Protein AF-A0A1E1WRC2-F1 (afdb_monomer)

Nearest PDB structures (foldseek):
  7e0g-assembly1_A  TM=8.700E-01  e=5.380E-24  Homo sapiens
  2dw4-assembly1_A  TM=8.644E-01  e=1.186E-23  Homo sapiens
  7xw8-assembly1_A  TM=8.635E-01  e=1.664E-23  Homo sapiens
  3abu-assembly1_A  TM=8.349E-01  e=6.829E-23  Homo sapiens
  2hko-assembly1_A  TM=8.383E-01  e=1.271E-22  Homo sapiens

Radius of gyration: 40.54 Å; Cα contacts (8 Å, |Δi|>4): 181; chains: 1; bounding box: 98×38×120 Å

Solvent-accessible surface area (backbone atoms only — not comparable to full-atom values): 15299 Å² total; per-residue (Å²): 137,52,76,41,77,67,76,84,83,74,86,55,62,46,98,85,70,49,68,57,55,67,73,57,51,58,51,40,53,54,51,50,52,52,46,51,54,49,39,49,43,38,32,73,76,67,62,58,46,60,56,93,91,37,76,37,21,40,37,55,44,47,52,51,52,52,52,49,48,43,50,49,37,52,49,49,44,51,52,52,52,49,54,50,49,53,48,52,52,50,45,51,53,46,53,52,50,47,51,53,50,52,54,52,49,53,52,53,48,54,52,49,54,51,55,55,58,57,57,75,70,69,65,72,71,73,59,38,56,53,54,54,48,52,51,53,50,50,51,51,54,49,51,53,50,50,54,50,44,55,51,46,51,55,52,42,54,56,43,51,55,51,49,53,53,49,69,76,59,70,66,66,93,60,73,63,54,76,68,52,45,56,56,42,50,50,55,50,50,54,50,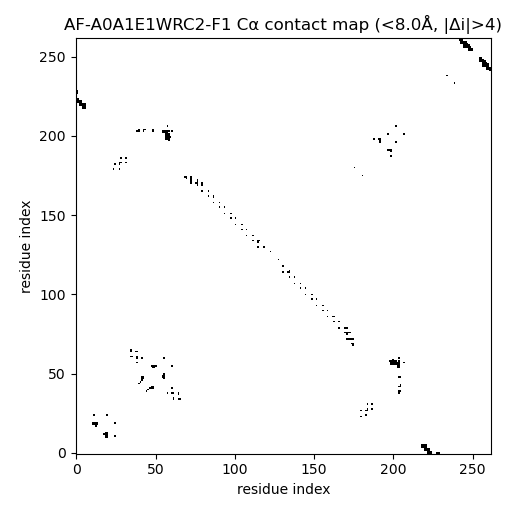23,60,76,67,74,43,61,45,69,76,33,46,49,85,57,70,66,72,63,61,92,68,64,78,89,77,79,64,66,44,54,75,79,46,69,63,59,54,64,58,60,71,46,63,95,56,96,74,75,78,74,55,48,77,77,46,79,46,67,90,60,101,55,77,49,75,44,64,44,71,124

pLDDT: mean 94.45, std 6.83, range [57.69, 98.56]

InterPro domains:
  IPR002937 Amine oxidase [PF01593] (147-260)
  IPR036188 FAD/NAD(P)-binding domain superfamily [SSF51905] (2-258)
  IPR050281 Flavin monoamine oxidase and related enzymes [PTHR10742] (4-258)

Sequence (262 aa):
IELQKIKQKCPLYEATGNQVPKHKDEMVEREFNRLLDATSYLSHQVDFNYYNDIPVSLGQALEWVIKLQQKNVKHKQIQHLKAFITMQEKMKSNLNKMTDIQELLKSMKVEKDNCLAERGKGASGDNSILQEFNLRRLNREMTQLCNEYDSLVTQNNAIEDKLTQLEASPPSSVYLSVRDRQILDWHFANLEFANATPLGNLSLKHWDQDDDFEFTGNHLTVRNGYSCVPVALADGLDIKLGTSVTEINYAGPGVTVKAINP

Foldseek 3Di:
DDKDFDDPDDWDADPVRHTDDPVLLVVLVVVLVVLLVQLQCCCPVVVVQDDPNHGFFQVNSSVVVQVVLQVVLVVLQVVLVVVLVVLVVLLVVLVVLLVVLVVVLVVLVVVLVVLVVVVVVDDDDPVNVVSVVSNVVSVVVNVVSVVSNVVSVVSNVVSVVVSVVSVVDRGDPGSADPVSVVSNVVVQVVVCVVQVHHRRPHRSNCNCVCVVVDDDDGDIDDPVDPVVVVVVVCPPPDDDPQWAWDDWDDPDPGIDTDIDND

Structure (mmCIF, N/CA/C/O backbone):
data_AF-A0A1E1WRC2-F1
#
_entry.id   AF-A0A1E1WRC2-F1
#
loop_
_atom_site.group_PDB
_atom_site.id
_atom_site.type_symbol
_atom_site.label_atom_id
_atom_site.label_alt_id
_atom_site.label_comp_id
_atom_site.label_asym_id
_atom_site.label_entity_id
_atom_site.label_seq_id
_atom_site.pdbx_PDB_ins_code
_atom_site.Cartn_x
_atom_site.Cartn_y
_atom_site.Cartn_z
_atom_site.occupancy
_atom_site.B_iso_or_equiv
_atom_site.auth_seq_id
_atom_site.auth_comp_id
_atom_site.auth_asym_id
_atom_site.auth_atom_id
_atom_site.pdbx_PDB_model_num
ATOM 1 N N . ILE A 1 1 ? 7.068 4.048 -39.858 1.00 89.62 1 ILE A N 1
ATOM 2 C CA . ILE A 1 1 ? 6.870 3.418 -38.530 1.00 89.62 1 ILE A CA 1
ATOM 3 C C . ILE A 1 1 ? 5.388 3.095 -38.399 1.00 89.62 1 ILE A C 1
ATOM 5 O O . ILE A 1 1 ? 4.583 3.998 -38.598 1.00 89.62 1 ILE A O 1
A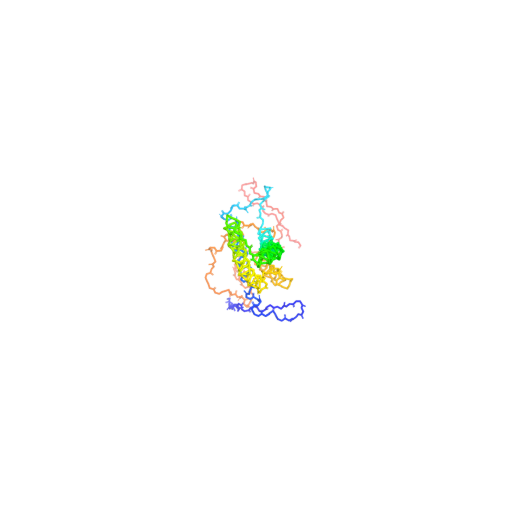TOM 9 N N . GLU A 1 2 ? 5.021 1.839 -38.136 1.00 96.31 2 GLU A N 1
ATOM 10 C CA . GLU A 1 2 ? 3.621 1.432 -37.938 1.00 96.31 2 GLU A CA 1
ATOM 11 C C . GLU A 1 2 ? 3.278 1.443 -36.440 1.00 96.31 2 GLU A C 1
ATOM 13 O O . GLU A 1 2 ? 3.735 0.583 -35.685 1.00 96.31 2 GLU A O 1
ATOM 18 N N . LEU A 1 3 ? 2.490 2.432 -36.004 1.00 97.50 3 LEU A N 1
ATOM 19 C CA . LEU A 1 3 ? 2.140 2.647 -34.596 1.00 97.50 3 LEU A CA 1
ATOM 20 C C . LEU A 1 3 ? 0.745 2.099 -34.276 1.00 97.50 3 LEU A C 1
ATOM 22 O O . LEU A 1 3 ? -0.222 2.392 -34.979 1.00 97.50 3 LEU A O 1
ATOM 26 N N . GLN A 1 4 ? 0.624 1.350 -33.177 1.00 97.19 4 GLN A N 1
ATOM 27 C CA . GLN A 1 4 ? -0.653 0.822 -32.687 1.00 97.19 4 GLN A CA 1
ATOM 28 C C . GLN A 1 4 ? -0.880 1.167 -31.213 1.00 97.19 4 GLN A C 1
ATOM 30 O O . GLN A 1 4 ? 0.013 0.996 -30.392 1.00 97.19 4 GLN A O 1
ATOM 35 N N . LYS A 1 5 ? -2.097 1.607 -30.869 1.00 97.25 5 LYS A N 1
ATOM 36 C CA . LYS A 1 5 ? -2.504 1.894 -29.483 1.00 97.25 5 LYS A CA 1
ATOM 37 C C . LYS A 1 5 ? -2.572 0.629 -28.629 1.00 97.25 5 LYS A C 1
ATOM 39 O O . LYS A 1 5 ? -3.150 -0.373 -29.055 1.00 97.25 5 LYS A O 1
ATOM 44 N N . ILE A 1 6 ? -2.075 0.729 -27.400 1.00 96.50 6 ILE A N 1
ATOM 45 C CA . ILE A 1 6 ? -2.206 -0.312 -26.377 1.00 96.50 6 ILE A CA 1
ATOM 46 C C . ILE A 1 6 ? -3.581 -0.198 -25.706 1.00 96.50 6 ILE A C 1
ATOM 48 O O . ILE A 1 6 ? -4.031 0.892 -25.354 1.00 96.50 6 ILE A O 1
ATOM 52 N N . LYS A 1 7 ? -4.274 -1.329 -25.535 1.00 95.38 7 LYS A N 1
ATOM 53 C CA . LYS A 1 7 ? -5.511 -1.387 -24.743 1.00 95.38 7 LYS A CA 1
ATOM 54 C C . LYS A 1 7 ? -5.143 -1.546 -23.270 1.00 95.38 7 LYS A C 1
ATOM 56 O O . LYS A 1 7 ? -4.511 -2.532 -22.922 1.00 95.38 7 LYS A O 1
ATOM 61 N N . GLN A 1 8 ? -5.613 -0.638 -22.419 1.00 92.06 8 GLN A N 1
ATOM 62 C CA . GLN A 1 8 ? -5.277 -0.622 -20.986 1.00 92.06 8 GLN A CA 1
ATOM 63 C C . GLN A 1 8 ? -5.956 -1.723 -20.156 1.00 92.06 8 GLN A C 1
ATOM 65 O O . GLN A 1 8 ? -5.609 -1.948 -19.005 1.00 92.06 8 GLN A O 1
ATOM 70 N N . LYS A 1 9 ? -6.948 -2.427 -20.714 1.00 93.19 9 LYS A N 1
ATOM 71 C CA . LYS A 1 9 ? -7.643 -3.494 -19.988 1.00 93.19 9 LYS A CA 1
ATOM 72 C C . LYS A 1 9 ? -6.697 -4.681 -19.760 1.00 93.19 9 LYS A C 1
ATOM 74 O O . LYS A 1 9 ? -6.437 -5.429 -20.702 1.00 93.19 9 LYS A O 1
ATOM 79 N N . CYS A 1 10 ? -6.288 -4.886 -18.510 1.00 94.88 10 CYS A N 1
ATOM 80 C CA . CYS A 1 10 ? -5.391 -5.957 -18.078 1.00 94.88 10 CYS A CA 1
ATOM 81 C C . CYS A 1 10 ? -6.074 -6.840 -17.010 1.00 94.88 10 CYS A C 1
ATOM 83 O O . CYS A 1 10 ? -6.079 -6.478 -15.840 1.00 94.88 10 CYS A O 1
ATOM 85 N N . PRO A 1 11 ? -6.728 -7.959 -17.378 1.00 96.12 11 PRO A N 1
ATOM 86 C CA . PRO A 1 11 ? -7.321 -8.858 -16.390 1.00 96.12 11 PRO A CA 1
ATOM 87 C C . PRO A 1 11 ? -6.241 -9.635 -15.625 1.00 96.12 11 PRO A C 1
ATOM 89 O O . PRO A 1 11 ? -5.394 -10.282 -16.242 1.00 96.12 11 PRO A O 1
ATOM 92 N N . LEU A 1 12 ? -6.326 -9.632 -14.294 1.00 97.44 12 LEU A N 1
ATOM 93 C CA . LEU A 1 12 ? -5.427 -10.400 -13.432 1.00 97.44 12 LEU A CA 1
ATOM 94 C C . LEU A 1 12 ? -5.925 -11.834 -13.222 1.00 97.44 12 LEU A C 1
ATOM 96 O O . LEU A 1 12 ? -7.128 -12.081 -13.089 1.00 97.44 12 LEU A O 1
ATOM 100 N N . TYR A 1 13 ? -4.986 -12.775 -13.148 1.00 96.88 13 TYR A N 1
ATOM 101 C CA . TYR A 1 13 ? -5.245 -14.184 -12.863 1.00 96.88 13 TYR A CA 1
ATOM 102 C C . TYR A 1 13 ? -4.386 -14.643 -11.691 1.00 96.88 13 TYR A C 1
ATOM 104 O O . TYR A 1 13 ? -3.209 -14.305 -11.589 1.00 96.88 13 TYR A O 1
ATOM 112 N N . GLU A 1 14 ? -4.987 -15.420 -10.800 1.00 94.44 14 GLU A N 1
ATOM 113 C CA . GLU A 1 14 ? -4.303 -15.989 -9.644 1.00 94.44 14 GLU A CA 1
ATOM 114 C C . GLU A 1 14 ? -3.415 -17.164 -10.047 1.00 94.44 14 GLU A C 1
ATOM 116 O O . GLU A 1 14 ? -3.576 -17.749 -11.116 1.00 94.44 14 GLU A O 1
ATOM 121 N N . ALA A 1 15 ? -2.548 -17.606 -9.133 1.00 93.81 15 ALA A N 1
ATOM 1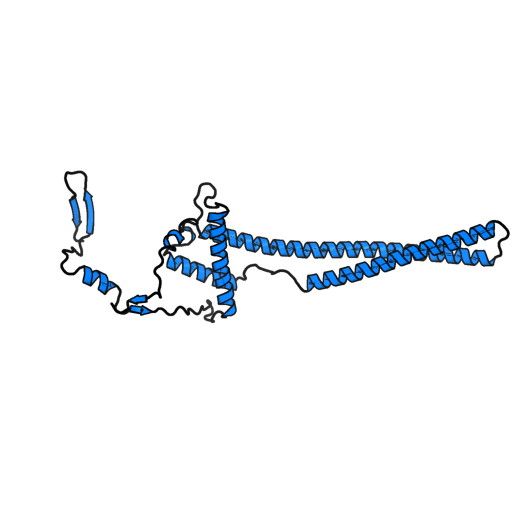22 C CA . ALA A 1 15 ? -1.735 -18.811 -9.327 1.00 93.81 15 ALA A CA 1
ATOM 123 C C . ALA A 1 15 ? -2.572 -20.083 -9.589 1.00 93.81 15 ALA A C 1
ATOM 125 O O . ALA A 1 15 ? -2.069 -21.057 -10.139 1.00 93.81 15 ALA A O 1
ATOM 126 N N . THR A 1 16 ? -3.856 -20.076 -9.217 1.00 94.50 16 THR A N 1
ATOM 127 C CA . THR A 1 16 ? -4.807 -21.161 -9.509 1.00 94.50 16 THR A CA 1
ATOM 128 C C . THR A 1 16 ? -5.344 -21.134 -10.945 1.00 94.50 16 THR A C 1
ATOM 130 O O . THR A 1 16 ? -6.054 -22.052 -11.343 1.00 94.50 16 THR A O 1
ATOM 133 N N . GLY A 1 17 ? -5.044 -20.084 -11.715 1.00 94.88 17 GLY A N 1
ATOM 134 C CA . GLY A 1 17 ? -5.578 -19.838 -13.055 1.00 94.88 17 GLY A CA 1
ATOM 135 C C . GLY A 1 17 ? -6.950 -19.157 -13.071 1.00 94.88 17 GLY A C 1
ATOM 136 O O . GLY A 1 17 ? -7.447 -18.817 -14.142 1.00 94.88 17 GLY A O 1
ATOM 137 N N . ASN A 1 18 ? -7.570 -18.925 -11.910 1.00 96.06 18 ASN A N 1
ATOM 138 C CA . ASN A 1 18 ? -8.841 -18.210 -11.828 1.00 96.06 18 ASN A CA 1
ATOM 139 C C . ASN A 1 18 ? -8.640 -16.704 -11.994 1.00 96.06 18 ASN A C 1
ATOM 141 O O . ASN A 1 18 ? -7.690 -16.130 -11.461 1.00 96.06 18 ASN A O 1
ATOM 145 N N . GLN A 1 19 ? -9.570 -16.054 -12.692 1.00 97.06 19 GLN A N 1
ATOM 146 C CA . GLN A 1 19 ? -9.548 -14.605 -12.841 1.00 97.06 19 GLN A CA 1
ATOM 147 C C . GLN A 1 19 ? -9.859 -13.920 -11.502 1.00 97.06 19 GLN A C 1
ATOM 149 O O . GLN A 1 19 ? -10.806 -14.294 -10.801 1.00 97.06 19 GLN A O 1
ATOM 154 N N . VAL A 1 20 ? -9.089 -12.885 -11.170 1.00 97.19 20 VAL A N 1
ATOM 155 C CA . VAL A 1 20 ? -9.349 -12.037 -10.005 1.00 97.19 20 VAL A CA 1
ATOM 156 C C . VAL A 1 20 ? -10.684 -11.304 -10.210 1.00 97.19 20 VAL A C 1
ATOM 158 O O . VAL A 1 20 ? -10.902 -10.690 -11.260 1.00 97.19 20 VAL A O 1
ATOM 161 N N . PRO A 1 21 ? -11.613 -11.348 -9.235 1.00 96.94 21 PRO A N 1
ATOM 162 C CA . PRO A 1 21 ? -12.869 -10.616 -9.336 1.00 96.94 21 PRO A CA 1
ATOM 163 C C . PRO A 1 21 ? -12.635 -9.110 -9.465 1.00 96.94 21 PRO A C 1
ATOM 165 O O . PRO A 1 21 ? -11.879 -8.535 -8.688 1.00 96.94 21 PRO A O 1
ATOM 168 N N . LYS A 1 22 ? -13.373 -8.449 -10.363 1.00 95.31 22 LYS A N 1
ATOM 169 C CA . LYS A 1 22 ? -13.209 -7.014 -10.656 1.00 95.31 22 LYS A CA 1
ATOM 170 C C . LYS A 1 22 ? -13.229 -6.112 -9.412 1.00 95.31 22 LYS A C 1
ATOM 172 O O . LYS A 1 22 ? -12.409 -5.216 -9.302 1.00 95.31 22 LYS A O 1
ATOM 177 N N . HIS A 1 23 ? -14.120 -6.367 -8.449 1.00 96.06 23 HIS A N 1
ATOM 178 C CA . HIS A 1 23 ? -14.162 -5.551 -7.226 1.00 96.06 23 HIS A CA 1
ATOM 179 C C . HIS A 1 23 ? -12.878 -5.682 -6.387 1.00 96.06 23 HIS A C 1
ATOM 181 O O . HIS A 1 23 ? -12.502 -4.736 -5.704 1.00 96.06 23 HIS A O 1
ATOM 187 N N . LYS A 1 24 ? -12.236 -6.860 -6.400 1.00 95.25 24 LYS A N 1
ATOM 188 C CA . LYS A 1 24 ? -10.989 -7.103 -5.668 1.00 95.25 24 LYS A CA 1
ATOM 189 C C . LYS A 1 24 ? -9.819 -6.425 -6.358 1.00 95.25 24 LYS A C 1
ATOM 191 O O . LYS A 1 24 ? -9.023 -5.807 -5.667 1.00 95.25 24 LYS A O 1
ATOM 196 N N . ASP A 1 25 ? -9.774 -6.521 -7.681 1.00 95.81 25 ASP A N 1
ATOM 197 C CA . ASP A 1 25 ? -8.807 -5.829 -8.532 1.00 95.81 25 ASP A CA 1
ATOM 198 C C . ASP A 1 25 ? -8.828 -4.314 -8.250 1.00 95.81 25 ASP A C 1
ATOM 200 O O . ASP A 1 25 ? -7.879 -3.767 -7.698 1.00 95.81 25 ASP A O 1
ATOM 204 N N . GLU A 1 26 ? -9.992 -3.672 -8.415 1.00 96.38 26 GLU A N 1
ATOM 205 C CA . GLU A 1 26 ? -10.167 -2.230 -8.166 1.00 96.38 26 GLU A CA 1
ATOM 206 C C . GLU A 1 26 ? -9.887 -1.818 -6.709 1.00 96.38 26 GLU A C 1
ATOM 208 O O . GLU A 1 26 ? -9.408 -0.714 -6.442 1.00 96.38 26 GLU A O 1
ATOM 213 N N . MET A 1 27 ? -10.225 -2.674 -5.738 1.00 97.06 27 MET A N 1
ATOM 214 C CA . MET A 1 27 ? -9.960 -2.410 -4.322 1.00 97.06 27 MET A CA 1
ATOM 215 C C . MET A 1 27 ? -8.456 -2.406 -4.034 1.00 97.06 27 MET A C 1
ATOM 217 O O . MET A 1 27 ? -7.982 -1.521 -3.322 1.00 97.06 27 MET A O 1
ATOM 221 N N . VAL A 1 28 ? -7.719 -3.391 -4.554 1.00 97.44 28 VAL A N 1
ATOM 222 C CA . VAL A 1 28 ? -6.276 -3.519 -4.322 1.00 97.44 28 VAL A CA 1
ATOM 223 C C . VAL A 1 28 ? -5.503 -2.468 -5.111 1.00 97.44 28 VAL A C 1
ATOM 225 O O . VAL A 1 28 ? -4.598 -1.865 -4.546 1.00 97.44 28 VAL A O 1
ATOM 228 N N . GLU A 1 29 ? -5.900 -2.169 -6.348 1.00 97.12 29 GLU A N 1
ATOM 229 C CA . GLU A 1 29 ? -5.312 -1.090 -7.148 1.00 97.12 29 GLU A CA 1
ATOM 230 C C . GLU A 1 29 ? -5.454 0.268 -6.444 1.00 97.12 29 GLU A C 1
ATOM 232 O O . GLU A 1 29 ? -4.495 1.030 -6.318 1.00 97.12 29 GLU A O 1
ATOM 237 N N . ARG A 1 30 ? -6.641 0.561 -5.898 1.00 97.88 30 ARG A N 1
ATOM 238 C CA . ARG A 1 30 ? -6.854 1.786 -5.116 1.00 97.88 30 ARG A CA 1
ATOM 239 C C . ARG A 1 30 ? -5.965 1.831 -3.878 1.00 97.88 30 ARG A C 1
ATOM 241 O O . ARG A 1 30 ? -5.451 2.892 -3.534 1.00 97.88 30 ARG A O 1
ATOM 248 N N . GLU A 1 31 ? -5.805 0.700 -3.198 1.00 97.81 31 GLU A N 1
ATOM 249 C CA . GLU A 1 31 ? -4.952 0.621 -2.017 1.00 97.81 31 GLU A CA 1
ATOM 250 C C . GLU A 1 31 ? -3.466 0.761 -2.370 1.00 97.81 31 GLU A C 1
ATOM 252 O O . GLU A 1 31 ? -2.737 1.421 -1.637 1.00 97.81 31 GLU A O 1
ATOM 257 N N . PHE A 1 32 ? -3.030 0.220 -3.508 1.00 98.38 32 PHE A N 1
ATOM 258 C CA . PHE A 1 32 ? -1.689 0.413 -4.055 1.00 98.38 32 PHE A CA 1
ATOM 259 C C . PHE A 1 32 ? -1.390 1.897 -4.305 1.00 98.38 32 PHE A C 1
ATOM 261 O O . PHE A 1 32 ? -0.401 2.410 -3.783 1.00 98.38 32 PHE A O 1
ATOM 268 N N . ASN A 1 33 ? -2.281 2.614 -4.996 1.00 97.62 33 ASN A N 1
ATOM 269 C CA . ASN A 1 33 ? -2.116 4.054 -5.232 1.00 97.62 33 ASN A CA 1
ATOM 270 C C . ASN A 1 33 ? -2.090 4.840 -3.913 1.00 97.62 33 ASN A C 1
ATOM 272 O O . ASN A 1 33 ? -1.232 5.691 -3.705 1.00 97.62 33 ASN A O 1
ATOM 276 N N . ARG A 1 34 ? -2.949 4.474 -2.951 1.00 98.19 34 ARG A N 1
ATOM 277 C CA . ARG A 1 34 ? -2.951 5.083 -1.613 1.00 98.19 34 ARG A CA 1
ATOM 278 C C . ARG A 1 34 ? -1.641 4.850 -0.850 1.00 98.19 34 ARG A C 1
ATOM 280 O O . ARG A 1 34 ? -1.251 5.685 -0.034 1.00 98.19 34 ARG A O 1
ATOM 287 N N . LEU A 1 35 ? -0.983 3.707 -1.060 1.00 98.31 35 LEU A N 1
ATOM 288 C CA . LEU A 1 35 ? 0.333 3.424 -0.485 1.00 98.31 35 LEU A CA 1
ATOM 289 C C . LEU A 1 35 ? 1.418 4.298 -1.124 1.00 98.31 35 LEU A C 1
ATOM 291 O O . LEU A 1 35 ? 2.244 4.825 -0.380 1.00 98.31 35 LEU A O 1
ATOM 295 N N . LEU A 1 36 ? 1.385 4.504 -2.445 1.00 97.88 36 LEU A N 1
ATOM 296 C CA . LEU A 1 36 ? 2.304 5.412 -3.141 1.00 97.88 36 LEU A CA 1
ATOM 297 C C . LEU A 1 36 ? 2.136 6.863 -2.670 1.00 97.88 36 LEU A C 1
ATOM 299 O O . LEU A 1 36 ? 3.118 7.495 -2.270 1.00 97.88 36 LEU A O 1
ATOM 303 N N . ASP A 1 37 ? 0.896 7.349 -2.579 1.00 97.38 37 ASP A N 1
ATOM 304 C CA . ASP A 1 37 ? 0.587 8.680 -2.041 1.00 97.38 37 ASP A CA 1
ATOM 305 C C . ASP A 1 37 ? 1.118 8.844 -0.612 1.00 97.38 37 ASP A C 1
ATOM 307 O O . ASP A 1 37 ? 1.696 9.871 -0.250 1.00 97.38 37 ASP A O 1
ATOM 311 N N . ALA A 1 38 ? 0.958 7.810 0.220 1.00 97.69 38 ALA A N 1
ATOM 312 C CA . ALA A 1 38 ? 1.486 7.816 1.575 1.00 97.69 38 ALA A CA 1
ATOM 313 C C . ALA A 1 38 ? 3.019 7.879 1.582 1.00 97.69 38 ALA A C 1
ATOM 315 O O . ALA A 1 38 ? 3.579 8.633 2.372 1.00 97.69 38 ALA A O 1
ATOM 316 N N . THR A 1 39 ? 3.711 7.139 0.711 1.00 97.38 39 THR A N 1
ATOM 317 C CA . THR A 1 39 ? 5.176 7.234 0.611 1.00 97.38 39 THR A CA 1
ATOM 318 C C . THR A 1 39 ? 5.645 8.600 0.120 1.00 97.38 39 THR A C 1
ATOM 320 O O . THR A 1 39 ? 6.598 9.139 0.683 1.00 97.38 39 THR A O 1
ATOM 323 N N . SER A 1 40 ? 4.922 9.216 -0.820 1.00 96.12 40 SER A N 1
ATOM 324 C CA . SER A 1 40 ? 5.188 10.588 -1.258 1.00 96.12 40 SER A CA 1
ATOM 325 C C . SER A 1 40 ? 4.981 11.589 -0.116 1.00 96.12 40 SER A C 1
ATOM 327 O O . SER A 1 40 ? 5.833 12.447 0.119 1.00 96.12 40 SER A O 1
ATOM 329 N N . TYR A 1 41 ? 3.922 11.425 0.687 1.00 96.56 41 TYR A N 1
ATOM 330 C CA . TYR A 1 41 ? 3.712 12.211 1.905 1.00 96.56 41 TYR A CA 1
ATOM 331 C C . TYR A 1 41 ? 4.862 12.035 2.910 1.00 96.56 41 TYR A C 1
ATOM 333 O O . TYR A 1 41 ? 5.361 13.023 3.450 1.00 96.56 41 TYR A O 1
ATOM 341 N N . LEU A 1 42 ? 5.318 10.800 3.158 1.00 95.38 42 LEU A N 1
ATOM 342 C CA . LEU A 1 42 ? 6.459 10.539 4.045 1.00 95.38 42 LEU A CA 1
ATOM 343 C C . LEU A 1 42 ? 7.726 11.256 3.554 1.00 95.38 42 LEU A C 1
ATOM 345 O O . LEU A 1 42 ? 8.432 11.862 4.359 1.00 95.38 42 LEU A O 1
ATOM 349 N N . SER A 1 43 ? 7.994 11.215 2.249 1.00 96.12 43 SER A N 1
ATOM 350 C CA . SER A 1 43 ? 9.173 11.847 1.654 1.00 96.12 43 SER A CA 1
ATOM 351 C C . SER A 1 43 ? 9.116 13.375 1.704 1.00 96.12 43 SER A C 1
ATOM 353 O O . SER A 1 43 ? 10.070 14.009 2.152 1.00 96.12 43 SER A O 1
ATOM 355 N N . HIS A 1 44 ? 7.999 13.973 1.281 1.00 94.75 44 HIS A N 1
ATOM 356 C CA . HIS A 1 44 ? 7.903 15.418 1.055 1.00 94.75 44 HIS A CA 1
ATOM 357 C C . HIS A 1 44 ? 7.420 16.210 2.273 1.00 94.75 44 HIS A C 1
ATOM 359 O O . HIS A 1 44 ? 7.858 17.337 2.478 1.00 94.75 44 HIS A O 1
ATOM 365 N N . GLN A 1 45 ? 6.510 15.649 3.075 1.00 95.00 45 GLN A N 1
ATOM 366 C CA . GLN A 1 45 ? 5.899 16.360 4.208 1.00 95.00 45 GLN A CA 1
ATOM 367 C C . GLN A 1 45 ? 6.593 16.048 5.534 1.00 95.00 45 GLN A C 1
ATOM 369 O O . GLN A 1 45 ? 6.689 16.912 6.401 1.00 95.00 45 GLN A O 1
ATOM 374 N N . VAL A 1 46 ? 7.067 14.811 5.705 1.00 93.69 46 VAL A N 1
ATOM 375 C CA . VAL A 1 46 ? 7.742 14.360 6.937 1.00 93.69 46 VAL A CA 1
ATOM 376 C C . VAL A 1 46 ? 9.272 14.404 6.801 1.00 93.69 46 VAL A C 1
ATOM 378 O O . VAL A 1 46 ? 9.972 14.235 7.794 1.00 93.69 46 VAL A O 1
ATOM 381 N N . ASP A 1 47 ? 9.789 14.653 5.592 1.00 94.44 47 ASP A N 1
ATOM 382 C CA . ASP A 1 47 ? 11.218 14.611 5.238 1.00 94.44 47 ASP A CA 1
ATOM 383 C C . ASP A 1 47 ? 11.899 13.288 5.628 1.00 94.44 47 ASP A C 1
ATOM 385 O O . ASP A 1 47 ? 13.056 13.221 6.045 1.00 94.44 47 ASP A O 1
ATOM 389 N N . PHE A 1 48 ? 11.159 12.186 5.500 1.00 95.31 48 PHE A N 1
ATOM 390 C CA . PHE A 1 48 ? 11.620 10.861 5.888 1.00 95.31 48 PHE A CA 1
ATOM 391 C C . PHE A 1 48 ? 12.425 10.196 4.761 1.00 95.31 48 PHE A C 1
ATOM 393 O O . PHE A 1 48 ? 12.054 9.157 4.221 1.00 95.31 48 PHE A O 1
ATOM 400 N N . ASN A 1 49 ? 13.531 10.841 4.388 1.00 96.44 49 ASN A N 1
ATOM 401 C CA . ASN A 1 49 ? 14.370 10.463 3.247 1.00 96.44 49 ASN A CA 1
ATOM 402 C C . ASN A 1 49 ? 15.647 9.707 3.645 1.00 96.44 49 ASN A C 1
ATOM 404 O O . ASN A 1 49 ? 16.280 9.080 2.796 1.00 96.44 49 ASN A O 1
ATOM 408 N N . TYR A 1 50 ? 16.010 9.728 4.930 1.00 96.31 50 TYR A N 1
ATOM 409 C CA . TYR A 1 50 ? 17.191 9.058 5.474 1.00 96.31 50 TYR A CA 1
ATOM 410 C C . TYR A 1 50 ? 16.847 8.291 6.751 1.00 96.31 50 TYR A C 1
ATOM 412 O O . TYR A 1 50 ? 16.090 8.767 7.597 1.00 96.31 50 TYR A O 1
ATOM 420 N N . TYR A 1 51 ? 17.446 7.113 6.911 1.00 93.62 51 TYR A N 1
ATOM 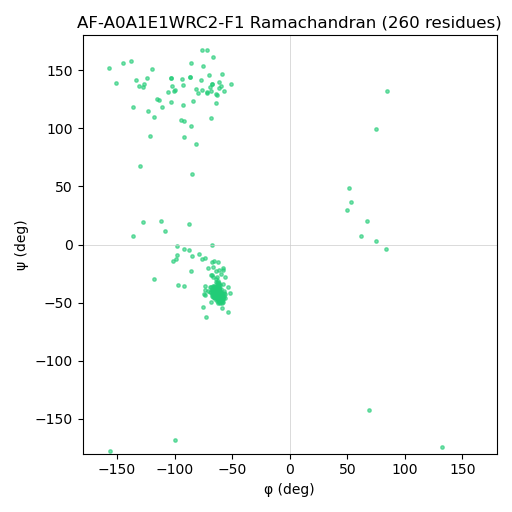421 C CA . TYR A 1 51 ? 17.368 6.310 8.127 1.00 93.62 51 TYR A CA 1
ATOM 422 C C . TYR A 1 51 ? 18.759 5.772 8.464 1.00 93.62 51 TYR A C 1
ATOM 424 O O . TYR A 1 51 ? 19.339 5.028 7.679 1.00 93.62 51 TYR A O 1
ATOM 432 N N . ASN A 1 52 ? 19.296 6.150 9.630 1.00 92.94 52 ASN A N 1
ATOM 433 C CA . ASN A 1 52 ? 20.671 5.833 10.047 1.00 92.94 52 ASN A CA 1
ATOM 434 C C . ASN A 1 52 ? 21.719 6.210 8.978 1.00 92.94 52 ASN A C 1
ATOM 436 O O . ASN A 1 52 ? 22.538 5.378 8.600 1.00 92.94 52 ASN A O 1
ATOM 440 N N . ASP A 1 53 ? 21.639 7.440 8.457 1.00 93.88 53 ASP A N 1
ATOM 441 C CA . ASP A 1 53 ? 22.509 7.989 7.399 1.00 93.88 53 ASP A CA 1
ATOM 442 C C . ASP A 1 53 ? 22.462 7.254 6.043 1.00 93.88 53 ASP A C 1
ATOM 444 O O . ASP A 1 53 ? 23.210 7.585 5.123 1.00 93.88 53 ASP A O 1
ATOM 448 N N . ILE A 1 54 ? 21.548 6.294 5.875 1.00 95.62 54 ILE A N 1
ATOM 449 C CA . ILE A 1 54 ? 21.322 5.578 4.617 1.00 95.62 54 ILE A CA 1
ATOM 450 C C . ILE A 1 54 ? 20.088 6.180 3.929 1.00 95.62 54 ILE A C 1
ATOM 452 O O . ILE A 1 54 ? 19.058 6.354 4.592 1.00 95.62 54 ILE A O 1
ATOM 456 N N . PRO A 1 55 ? 20.156 6.508 2.623 1.00 97.19 55 PRO A N 1
ATOM 457 C CA . PRO A 1 55 ? 18.990 6.977 1.885 1.00 97.19 55 PRO A CA 1
ATOM 458 C C . PRO A 1 55 ? 17.906 5.897 1.865 1.00 97.19 55 PRO A C 1
ATOM 460 O O . PRO A 1 55 ? 18.178 4.720 1.625 1.00 97.19 55 PRO A O 1
ATOM 463 N N . VAL A 1 56 ? 16.670 6.309 2.124 1.00 98.00 56 VAL A N 1
ATOM 464 C CA . VAL A 1 56 ? 15.517 5.411 2.144 1.00 98.00 56 VAL A CA 1
ATOM 465 C C . VAL A 1 56 ? 15.116 5.069 0.712 1.00 98.00 56 VAL A C 1
ATOM 467 O O . VAL A 1 56 ? 14.976 5.946 -0.143 1.00 98.00 56 VAL A O 1
ATOM 470 N N . SER A 1 57 ? 14.898 3.782 0.458 1.00 98.25 57 SER A N 1
ATOM 471 C CA . SER A 1 57 ? 14.334 3.310 -0.806 1.00 98.25 57 SER A CA 1
ATOM 472 C C . SER A 1 57 ? 12.805 3.344 -0.808 1.00 98.25 57 SER A C 1
ATOM 474 O O . SER A 1 57 ? 12.166 3.229 0.244 1.00 98.25 57 SER A O 1
ATOM 476 N N . LEU A 1 58 ? 12.200 3.422 -1.996 1.00 98.38 58 LEU A N 1
ATOM 477 C CA . LEU A 1 58 ? 10.747 3.324 -2.157 1.00 98.38 58 LEU A CA 1
ATOM 478 C C . LEU A 1 58 ? 10.203 2.020 -1.548 1.00 98.38 58 LEU A C 1
ATOM 480 O O . LEU A 1 58 ? 9.207 2.036 -0.825 1.00 98.38 58 LEU A O 1
ATOM 484 N N . GLY A 1 59 ? 10.897 0.897 -1.763 1.00 97.69 59 GLY A N 1
ATOM 485 C CA . GLY A 1 59 ? 10.524 -0.401 -1.195 1.00 97.69 59 GLY A CA 1
ATOM 486 C C . GLY A 1 59 ? 10.489 -0.408 0.339 1.00 97.69 59 GLY A C 1
ATOM 487 O O . GLY A 1 59 ? 9.532 -0.911 0.932 1.00 97.69 59 GLY A O 1
ATOM 488 N N . GLN A 1 60 ? 11.484 0.199 0.997 1.00 97.56 60 GLN A N 1
ATOM 489 C CA . GLN A 1 60 ? 11.500 0.331 2.461 1.00 97.56 60 GLN A CA 1
ATOM 490 C C . GLN A 1 60 ? 10.342 1.195 2.966 1.00 97.56 60 GLN A C 1
ATOM 492 O O . GLN A 1 60 ? 9.665 0.824 3.928 1.00 97.56 60 GLN A O 1
ATOM 497 N N . ALA A 1 61 ? 10.086 2.325 2.304 1.00 97.81 61 ALA A N 1
ATOM 498 C CA . ALA A 1 61 ? 8.991 3.216 2.663 1.00 97.81 61 ALA A CA 1
ATOM 499 C C . ALA A 1 61 ? 7.630 2.513 2.555 1.00 97.81 61 ALA A C 1
ATOM 501 O O . ALA A 1 61 ? 6.844 2.555 3.504 1.00 97.81 61 ALA A O 1
ATOM 502 N N . LEU A 1 62 ? 7.379 1.796 1.455 1.00 98.06 62 LEU A N 1
ATOM 503 C CA . LEU A 1 62 ? 6.162 1.004 1.257 1.00 98.06 62 LEU A CA 1
ATOM 504 C C . LEU A 1 62 ? 5.983 -0.045 2.362 1.00 98.06 62 LEU A C 1
ATOM 506 O O . LEU A 1 62 ? 4.901 -0.161 2.943 1.00 98.06 62 LEU A O 1
ATOM 510 N N . GLU A 1 63 ? 7.044 -0.777 2.712 1.00 97.25 63 GLU A N 1
ATOM 511 C CA . GLU A 1 63 ? 6.984 -1.780 3.776 1.00 97.25 63 GLU A CA 1
ATOM 512 C C . GLU A 1 63 ? 6.640 -1.152 5.137 1.00 97.25 63 GLU A C 1
ATOM 514 O O . GLU A 1 63 ? 5.812 -1.680 5.890 1.00 97.25 63 GLU A O 1
ATOM 519 N N . TRP A 1 64 ? 7.238 -0.006 5.461 1.00 97.00 64 TRP A N 1
ATOM 520 C CA . TRP A 1 64 ? 6.956 0.714 6.700 1.00 97.00 64 TRP A CA 1
ATOM 521 C C . TRP A 1 64 ? 5.534 1.274 6.748 1.00 97.00 64 TRP A C 1
ATOM 523 O O . TRP A 1 64 ? 4.869 1.138 7.780 1.00 97.00 64 TRP A O 1
ATOM 533 N N . VAL A 1 65 ? 5.026 1.825 5.642 1.00 97.69 65 VAL A N 1
ATOM 534 C CA . VAL A 1 65 ? 3.630 2.274 5.547 1.00 97.69 65 VAL A CA 1
ATOM 535 C C . VAL A 1 65 ? 2.678 1.092 5.750 1.00 97.69 65 VAL A C 1
ATOM 537 O O . VAL A 1 65 ? 1.755 1.195 6.561 1.00 97.69 65 VAL A O 1
ATOM 540 N N . ILE A 1 66 ? 2.926 -0.060 5.116 1.00 97.62 66 ILE A N 1
ATOM 541 C CA . ILE A 1 66 ? 2.120 -1.279 5.307 1.00 97.62 66 ILE A CA 1
ATOM 542 C C . ILE A 1 66 ? 2.132 -1.720 6.777 1.00 97.62 66 ILE A C 1
ATOM 544 O O . ILE A 1 66 ? 1.072 -1.986 7.355 1.00 97.62 66 ILE A O 1
ATOM 548 N N . LYS A 1 67 ? 3.306 -1.755 7.422 1.00 97.56 67 LYS A N 1
ATOM 549 C CA . LYS A 1 67 ? 3.429 -2.083 8.855 1.00 97.56 67 LYS A CA 1
ATOM 550 C C . LYS A 1 67 ? 2.648 -1.098 9.729 1.00 97.56 67 LYS A C 1
ATOM 552 O O . LYS A 1 67 ? 2.003 -1.513 10.695 1.00 97.56 67 LYS A O 1
ATOM 557 N N . LEU A 1 68 ? 2.643 0.189 9.383 1.00 96.69 68 LEU A N 1
ATOM 558 C CA . LEU A 1 68 ? 1.865 1.206 10.089 1.00 96.69 68 LEU A CA 1
ATOM 559 C C . LEU A 1 68 ? 0.352 0.973 9.946 1.00 96.69 68 LEU A C 1
ATOM 561 O O . LEU A 1 68 ? -0.373 1.070 10.938 1.00 96.69 68 LEU A O 1
ATOM 565 N N . GLN A 1 69 ? -0.129 0.593 8.757 1.00 97.25 69 GLN A N 1
ATOM 566 C CA . GLN A 1 69 ? -1.540 0.244 8.551 1.00 97.25 69 GLN A CA 1
ATOM 567 C C . GLN A 1 69 ? -1.941 -1.010 9.343 1.00 97.25 69 GLN A C 1
ATOM 569 O O . GLN A 1 69 ? -2.967 -1.013 10.026 1.00 97.25 69 GLN A O 1
ATOM 574 N N . GLN A 1 70 ? -1.102 -2.051 9.342 1.00 96.31 70 GLN A N 1
ATOM 575 C CA . GLN A 1 70 ? -1.316 -3.256 10.153 1.00 96.31 70 GLN A CA 1
ATOM 576 C C . GLN A 1 70 ? -1.376 -2.927 11.651 1.00 96.31 70 GLN A C 1
ATOM 578 O O . GLN A 1 70 ? -2.284 -3.381 12.355 1.00 96.31 70 GLN A O 1
ATOM 583 N N . LYS A 1 71 ? -0.452 -2.087 12.136 1.00 97.25 71 LYS A N 1
ATOM 584 C CA . LYS A 1 71 ? -0.454 -1.588 13.517 1.00 97.25 71 LYS A CA 1
ATOM 585 C C . LYS A 1 71 ? -1.744 -0.831 13.835 1.00 97.25 71 LYS A C 1
ATOM 587 O O . LYS A 1 71 ? -2.316 -1.048 14.901 1.00 97.25 71 LYS A O 1
ATOM 592 N N . ASN A 1 72 ? -2.227 0.017 12.928 1.00 96.50 72 ASN A N 1
ATOM 593 C CA . ASN A 1 72 ? -3.472 0.765 13.112 1.00 96.50 72 ASN A CA 1
ATOM 594 C C . ASN A 1 72 ? -4.693 -0.164 13.236 1.00 96.50 72 ASN A C 1
ATOM 596 O O . ASN A 1 72 ? -5.527 0.032 14.117 1.00 96.50 72 ASN A O 1
ATOM 600 N N . VAL A 1 73 ? -4.774 -1.226 12.425 1.00 97.38 73 VAL A N 1
ATOM 601 C CA . VAL A 1 73 ? -5.836 -2.243 12.550 1.00 97.38 73 VAL A CA 1
ATOM 602 C C . VAL A 1 73 ? -5.814 -2.896 13.933 1.00 97.38 73 VAL A C 1
ATOM 604 O O . VAL A 1 73 ? -6.844 -2.949 14.606 1.00 97.38 73 VAL A O 1
ATOM 607 N N . LYS A 1 74 ? -4.636 -3.319 14.411 1.00 96.50 74 LYS A N 1
ATOM 608 C CA . LYS A 1 74 ? -4.489 -3.871 15.768 1.00 96.50 74 LYS A CA 1
ATOM 609 C C . LYS A 1 74 ? -4.851 -2.855 16.849 1.00 96.50 74 LYS A C 1
ATOM 611 O O . LYS A 1 74 ? -5.494 -3.210 17.832 1.00 96.50 74 LYS A O 1
ATOM 616 N N . HIS A 1 75 ? -4.494 -1.589 16.660 1.00 97.69 75 HIS A N 1
ATOM 617 C CA . HIS A 1 75 ? -4.851 -0.531 17.597 1.00 97.69 75 HIS A CA 1
ATOM 618 C C . HIS A 1 75 ? -6.370 -0.351 17.704 1.00 97.69 75 HIS A C 1
ATOM 620 O O . HIS A 1 75 ? -6.893 -0.315 18.815 1.00 97.69 75 HIS A O 1
ATOM 626 N N . LYS A 1 76 ? -7.090 -0.331 16.575 1.00 97.06 76 LYS A N 1
ATOM 627 C CA . LYS A 1 76 ? -8.561 -0.268 16.550 1.00 97.06 76 LYS A CA 1
ATOM 628 C C . LYS A 1 76 ? -9.206 -1.479 17.228 1.00 97.06 76 LYS A C 1
ATOM 630 O O . LYS A 1 76 ? -10.156 -1.307 17.983 1.00 97.06 76 LYS A O 1
ATOM 635 N N . GLN A 1 77 ? -8.666 -2.684 17.025 1.00 96.88 77 GLN A N 1
ATOM 636 C CA . GLN A 1 77 ? -9.118 -3.894 17.730 1.00 96.88 77 GLN A CA 1
ATOM 637 C C . GLN A 1 77 ? -8.957 -3.761 19.247 1.00 96.88 77 GLN A C 1
ATOM 639 O O . GLN A 1 77 ? -9.889 -4.034 19.998 1.00 96.88 77 GLN A O 1
ATOM 644 N N . ILE A 1 78 ? -7.796 -3.288 19.703 1.00 97.00 78 ILE A N 1
ATOM 645 C CA . ILE A 1 78 ? -7.540 -3.065 21.129 1.00 97.00 78 ILE A CA 1
ATOM 646 C C . ILE A 1 78 ? -8.489 -2.002 21.689 1.00 97.00 78 ILE A C 1
ATOM 648 O O . ILE A 1 78 ? -9.042 -2.198 22.765 1.00 97.00 78 ILE A O 1
ATOM 652 N N . GLN A 1 79 ? -8.689 -0.886 20.985 1.00 97.06 79 GLN A N 1
ATOM 653 C CA . GLN A 1 79 ? -9.623 0.161 21.410 1.00 97.06 79 GLN A CA 1
ATOM 654 C C . GLN A 1 79 ? -11.057 -0.368 21.527 1.00 97.06 79 GLN A C 1
ATOM 656 O O . GLN A 1 79 ? -11.727 -0.090 22.517 1.00 97.06 79 GLN A O 1
ATOM 661 N N . HIS A 1 80 ? -11.497 -1.169 20.556 1.00 96.69 80 HIS A N 1
ATOM 662 C CA . HIS A 1 80 ? -12.808 -1.804 20.563 1.00 96.69 80 HIS A CA 1
ATOM 663 C C . HIS A 1 80 ? -12.988 -2.736 21.772 1.00 96.69 80 HIS A C 1
ATOM 665 O O . HIS A 1 80 ? -13.938 -2.581 22.537 1.00 96.69 80 HIS A O 1
ATOM 671 N N . LEU A 1 81 ? -12.030 -3.639 22.010 1.00 96.50 81 LEU A N 1
ATOM 672 C CA . LEU A 1 81 ? -12.062 -4.546 23.162 1.00 96.50 81 LEU A CA 1
ATOM 673 C C . LEU A 1 81 ? -11.991 -3.794 24.495 1.00 96.50 81 LEU A C 1
ATOM 675 O O . LEU A 1 81 ? -12.684 -4.153 25.440 1.00 96.50 81 LEU A O 1
ATOM 679 N N . LYS A 1 82 ? -11.196 -2.720 24.577 1.00 97.50 82 LYS A N 1
ATOM 680 C CA . LYS A 1 82 ? -11.151 -1.860 25.767 1.00 97.50 82 LYS A CA 1
ATOM 681 C C . LYS A 1 82 ? -12.505 -1.214 26.042 1.00 97.50 82 LYS A C 1
ATOM 683 O O . LYS A 1 82 ? -12.946 -1.241 27.183 1.00 97.50 82 LYS A O 1
ATOM 688 N N . ALA A 1 83 ? -13.171 -0.676 25.018 1.00 96.56 83 ALA A N 1
ATOM 689 C CA . ALA A 1 83 ? -14.507 -0.101 25.169 1.00 96.56 83 ALA A CA 1
ATOM 690 C C . ALA A 1 83 ? -15.513 -1.144 25.680 1.00 96.56 83 ALA A C 1
ATOM 692 O O . ALA A 1 83 ? -16.298 -0.850 26.582 1.00 96.56 83 ALA A O 1
ATOM 693 N N . PHE A 1 84 ? -15.436 -2.371 25.159 1.00 95.81 84 PHE A N 1
ATOM 694 C CA . PHE A 1 84 ? -16.261 -3.491 25.601 1.00 95.81 84 PHE A CA 1
ATOM 695 C C . PHE A 1 84 ? -16.009 -3.849 27.075 1.00 95.81 84 PHE A C 1
ATOM 697 O O . PHE A 1 84 ? -16.948 -3.872 27.870 1.00 95.81 84 PHE A O 1
ATOM 704 N N . ILE A 1 85 ? -14.741 -4.019 27.473 1.00 97.06 85 ILE A N 1
ATOM 705 C CA . ILE A 1 85 ? -14.344 -4.295 28.864 1.00 97.06 85 ILE A CA 1
ATOM 706 C C . ILE A 1 85 ? -14.828 -3.184 29.798 1.00 97.06 85 ILE A C 1
ATOM 708 O O . ILE A 1 85 ? -15.422 -3.475 30.828 1.00 97.06 85 ILE A O 1
ATOM 712 N N . THR A 1 86 ? -14.651 -1.912 29.429 1.00 97.38 86 THR A N 1
ATOM 713 C CA . THR A 1 86 ? -15.118 -0.779 30.244 1.00 97.38 86 THR A CA 1
ATOM 714 C C . THR A 1 86 ? -16.632 -0.817 30.467 1.00 97.38 86 THR A C 1
ATOM 716 O O . THR A 1 86 ? -17.102 -0.544 31.573 1.00 97.38 86 THR A O 1
ATOM 719 N N . MET A 1 87 ? -17.415 -1.168 29.442 1.00 96.19 87 MET A N 1
ATOM 720 C CA . MET A 1 87 ? -18.865 -1.326 29.582 1.00 96.19 87 MET A CA 1
ATOM 721 C C . MET A 1 87 ? -19.220 -2.515 30.486 1.00 96.19 87 MET A C 1
ATOM 723 O O . MET A 1 87 ? -20.053 -2.368 31.380 1.00 96.19 87 MET A O 1
ATOM 727 N N . GLN A 1 88 ? -18.547 -3.658 30.326 1.00 96.38 88 GLN A N 1
ATOM 728 C CA . GLN A 1 88 ? -18.753 -4.836 31.175 1.00 96.38 88 GLN A CA 1
ATOM 729 C C . GLN A 1 88 ? -18.354 -4.597 32.640 1.00 96.38 88 GLN A C 1
ATOM 731 O O . GLN A 1 88 ? -19.062 -5.023 33.549 1.00 96.38 88 GLN A O 1
ATOM 736 N N . GLU A 1 89 ? -17.258 -3.884 32.897 1.00 97.62 89 GLU A N 1
ATOM 737 C CA . GLU A 1 89 ? -16.830 -3.502 34.248 1.00 97.62 89 GLU A CA 1
ATOM 738 C C . GLU A 1 89 ? -17.846 -2.572 34.916 1.00 97.62 89 GLU A C 1
ATOM 740 O O . GLU A 1 89 ? -18.182 -2.759 36.089 1.00 97.62 89 GLU A O 1
ATOM 745 N N . LYS A 1 90 ? -18.395 -1.610 34.161 1.00 96.81 90 LYS A N 1
ATOM 746 C CA . LYS A 1 90 ? -19.468 -0.737 34.648 1.00 96.81 90 LYS A CA 1
ATOM 747 C C . LYS A 1 90 ? -20.732 -1.533 34.977 1.00 96.81 90 LYS A C 1
ATOM 749 O O . LYS A 1 90 ? -21.294 -1.345 36.053 1.00 96.81 90 LYS A O 1
ATOM 754 N N . MET A 1 91 ? -21.134 -2.452 34.098 1.00 96.25 91 MET A N 1
ATOM 755 C CA . MET A 1 91 ? -22.269 -3.353 34.323 1.00 96.25 91 MET A CA 1
ATOM 756 C C . MET A 1 91 ? -22.068 -4.194 35.587 1.00 96.25 91 MET A C 1
ATOM 758 O O . MET A 1 91 ? -22.939 -4.248 36.449 1.00 96.25 91 MET A O 1
ATOM 762 N N . LYS A 1 92 ? -20.882 -4.790 35.750 1.00 97.31 92 LYS A N 1
ATOM 763 C CA . LYS A 1 92 ? -20.517 -5.565 36.941 1.00 97.31 92 LYS A CA 1
ATOM 764 C C . LYS A 1 92 ? -20.597 -4.723 38.216 1.00 97.31 92 LYS A C 1
ATOM 766 O O . LYS A 1 92 ? -21.136 -5.184 39.217 1.00 97.31 92 LYS A O 1
ATOM 771 N N . SER A 1 93 ? -20.086 -3.489 38.190 1.00 97.69 93 SER A N 1
ATOM 772 C CA . SER A 1 93 ? -20.179 -2.573 39.333 1.00 97.69 93 SER A CA 1
ATOM 773 C C . SER A 1 93 ? -21.633 -2.248 39.684 1.00 97.69 93 SER A C 1
ATOM 775 O O . SER A 1 93 ? -21.994 -2.280 40.861 1.00 97.69 93 SER A O 1
ATOM 777 N N . ASN A 1 94 ? -22.474 -1.996 38.679 1.00 96.94 94 ASN A N 1
ATOM 778 C CA . ASN A 1 94 ? -23.899 -1.756 38.877 1.00 96.94 94 ASN A CA 1
ATOM 779 C C . ASN A 1 94 ? -24.609 -2.987 39.455 1.00 96.94 94 ASN A C 1
ATOM 781 O O . ASN A 1 94 ? -25.355 -2.847 40.418 1.00 96.94 94 ASN A O 1
ATOM 785 N N . LEU A 1 95 ? -24.342 -4.187 38.933 1.00 96.50 95 LEU A N 1
ATOM 786 C CA . LEU A 1 95 ? -24.919 -5.440 39.436 1.00 96.50 95 LEU A CA 1
ATOM 787 C C . LEU A 1 95 ? -24.534 -5.719 40.895 1.00 96.50 95 LEU A C 1
ATOM 789 O O . LEU A 1 95 ? -25.390 -6.125 41.682 1.00 96.50 95 LEU A O 1
ATOM 793 N N . ASN A 1 96 ? -23.283 -5.451 41.281 1.00 97.44 96 ASN A N 1
ATOM 794 C CA . ASN A 1 96 ? -22.857 -5.569 42.678 1.00 97.44 96 ASN A CA 1
ATOM 795 C C . ASN A 1 96 ? -23.657 -4.613 43.580 1.00 97.44 96 ASN A C 1
ATOM 797 O O . ASN A 1 96 ? -24.268 -5.063 44.543 1.00 97.44 96 ASN A O 1
ATOM 801 N N . LYS A 1 97 ? -23.763 -3.327 43.210 1.00 97.00 97 LYS A N 1
ATOM 802 C CA . LYS A 1 97 ? -24.568 -2.343 43.961 1.00 97.00 97 LYS A CA 1
ATOM 803 C C . LYS A 1 97 ? -26.041 -2.730 44.045 1.00 97.00 97 LYS A C 1
ATOM 805 O O . LYS A 1 97 ? -26.664 -2.581 45.088 1.00 97.00 97 LYS A O 1
ATOM 810 N N . MET A 1 98 ? -26.609 -3.229 42.949 1.00 97.19 98 MET A N 1
ATOM 811 C CA . MET A 1 98 ? -27.992 -3.706 42.918 1.00 97.19 98 MET A CA 1
ATOM 812 C C . MET A 1 98 ? -28.203 -4.875 43.881 1.00 97.19 98 MET A C 1
ATOM 814 O O . MET A 1 98 ? -29.241 -4.933 44.537 1.00 97.19 98 MET A O 1
ATOM 818 N N . THR A 1 99 ? -27.225 -5.776 43.986 1.00 97.19 99 THR A N 1
ATOM 819 C CA . THR A 1 99 ? -27.251 -6.896 44.938 1.00 97.19 99 THR A CA 1
ATOM 820 C C . THR A 1 99 ? -27.213 -6.382 46.380 1.00 97.19 99 THR A C 1
ATOM 822 O O . THR A 1 99 ? -28.076 -6.755 47.174 1.00 97.19 99 THR A O 1
ATOM 825 N N . ASP A 1 100 ? -26.314 -5.442 46.689 1.00 97.19 100 ASP A N 1
ATOM 826 C CA . ASP A 1 100 ? -26.213 -4.820 48.018 1.00 97.19 100 ASP A CA 1
ATOM 827 C C . ASP A 1 100 ? -27.519 -4.098 48.413 1.00 97.19 100 ASP A C 1
ATOM 829 O O . ASP A 1 100 ? -28.032 -4.266 49.522 1.00 97.19 100 ASP A O 1
ATOM 833 N N . ILE A 1 101 ? -28.110 -3.332 47.485 1.00 96.50 101 ILE A N 1
ATOM 834 C CA . ILE A 1 101 ? -29.395 -2.644 47.689 1.00 96.50 101 ILE A CA 1
ATOM 835 C C . ILE A 1 101 ? -30.517 -3.654 47.957 1.00 96.50 101 ILE A C 1
ATOM 837 O O . ILE A 1 101 ? -31.347 -3.431 48.838 1.00 96.50 101 ILE A O 1
ATOM 841 N N . GLN A 1 102 ? -30.558 -4.772 47.228 1.00 95.75 102 GLN A N 1
ATOM 842 C CA . GLN A 1 102 ? -31.560 -5.816 47.450 1.00 95.75 102 GLN A CA 1
ATOM 843 C C . GLN A 1 102 ? -31.429 -6.466 48.832 1.00 95.75 102 GLN A C 1
ATOM 845 O O . GLN A 1 102 ? -32.448 -6.750 49.465 1.00 95.75 102 GLN A O 1
ATOM 850 N N . GLU A 1 103 ? -30.209 -6.715 49.307 1.00 96.00 103 GLU A N 1
ATOM 851 C CA . GLU A 1 103 ? -29.968 -7.247 50.653 1.00 96.00 103 GLU A CA 1
ATOM 852 C C . GLU A 1 103 ? -30.383 -6.249 51.739 1.00 96.00 103 GLU A C 1
ATOM 854 O O . GLU A 1 103 ? -31.080 -6.624 52.687 1.00 96.00 103 GLU A O 1
ATOM 859 N N . LEU A 1 104 ? -30.058 -4.966 51.560 1.00 95.88 104 LEU A N 1
ATOM 860 C CA . LEU A 1 104 ? -30.453 -3.902 52.481 1.00 95.88 104 LEU A CA 1
ATOM 861 C C . LEU A 1 104 ? -31.975 -3.688 52.505 1.00 95.88 104 LEU A C 1
ATOM 863 O O . LEU A 1 104 ? -32.575 -3.574 53.570 1.00 95.88 104 LEU A O 1
ATOM 867 N N . LEU A 1 105 ? -32.639 -3.703 51.348 1.00 94.81 105 LEU A N 1
ATOM 868 C CA . LEU A 1 105 ? -34.100 -3.612 51.276 1.00 94.81 105 LEU A CA 1
ATOM 869 C C . LEU A 1 105 ? -34.780 -4.794 51.976 1.00 94.81 105 LEU A C 1
ATOM 871 O O . LEU A 1 105 ? -35.819 -4.608 52.613 1.00 94.81 105 LEU A O 1
ATOM 875 N N . LYS A 1 106 ? -34.205 -6.003 51.895 1.00 94.75 106 LYS A N 1
ATOM 876 C CA . LYS A 1 106 ? -34.704 -7.176 52.629 1.00 94.75 106 LYS A CA 1
ATOM 877 C C . LYS A 1 106 ? -34.581 -6.983 54.141 1.00 94.75 106 LYS A C 1
ATOM 879 O O . LYS A 1 106 ? -35.553 -7.257 54.843 1.00 94.75 106 LYS A O 1
ATOM 884 N N . SER A 1 107 ? -33.444 -6.499 54.645 1.00 94.62 107 SER A N 1
ATOM 885 C CA . SER A 1 107 ? -33.257 -6.281 56.088 1.00 94.62 107 SER A CA 1
ATOM 886 C C . SER A 1 107 ? -34.150 -5.155 56.624 1.00 94.62 107 SER A C 1
ATOM 888 O O . SER A 1 107 ? -34.846 -5.350 57.620 1.00 94.62 107 SER A O 1
ATOM 890 N N . MET A 1 108 ? -34.241 -4.029 55.910 1.00 93.50 108 MET A N 1
ATOM 891 C CA . MET A 1 108 ? -35.126 -2.911 56.259 1.00 93.50 108 MET A CA 1
ATOM 892 C C . MET A 1 108 ? -36.606 -3.296 56.222 1.00 93.50 108 MET A C 1
ATOM 894 O O . MET A 1 108 ? -37.401 -2.792 57.015 1.00 93.50 108 MET A O 1
ATOM 898 N N . LYS A 1 109 ? -36.999 -4.203 55.319 1.00 93.12 109 LYS A N 1
ATOM 899 C CA . LYS A 1 109 ? -38.362 -4.741 55.286 1.00 93.12 109 LYS A CA 1
ATOM 900 C C . LYS A 1 109 ? -38.680 -5.525 56.561 1.00 93.12 109 LYS A C 1
ATOM 902 O O . LYS A 1 109 ? -39.733 -5.296 57.144 1.00 93.12 109 LYS A O 1
ATOM 907 N N . VAL A 1 110 ? -37.761 -6.378 57.022 1.00 94.00 110 VAL A N 1
ATOM 908 C CA . VAL A 1 110 ? -37.912 -7.106 58.295 1.00 94.00 110 VAL A CA 1
ATOM 909 C C . VAL A 1 110 ? -38.010 -6.133 59.475 1.00 94.00 110 VAL A C 1
ATOM 911 O O . VAL A 1 110 ? -38.883 -6.288 60.327 1.00 94.00 110 VAL A O 1
ATOM 914 N N . GLU A 1 111 ? -37.166 -5.098 59.517 1.00 91.69 111 GLU A N 1
ATOM 915 C CA . GLU A 1 111 ? -37.222 -4.062 60.558 1.00 91.69 111 GLU A CA 1
ATOM 916 C C . GLU A 1 111 ? -38.565 -3.316 60.555 1.00 91.69 111 GLU A C 1
ATOM 918 O O . GLU A 1 111 ? -39.197 -3.145 61.600 1.00 91.69 111 GLU A O 1
ATOM 923 N N . LYS A 1 112 ? -39.052 -2.938 59.370 1.00 89.44 112 LYS A N 1
ATOM 924 C CA . LYS A 1 112 ? -40.350 -2.283 59.198 1.00 89.44 112 LYS A CA 1
ATOM 925 C C . LYS A 1 112 ? -41.510 -3.170 59.654 1.00 89.44 112 LYS A C 1
ATOM 927 O O . LYS A 1 112 ? -42.402 -2.672 60.341 1.00 89.44 112 LYS A O 1
ATOM 932 N N . ASP A 1 113 ? -41.501 -4.452 59.300 1.00 89.00 113 ASP A N 1
ATOM 933 C CA . ASP A 1 113 ? -42.532 -5.410 59.712 1.00 89.00 113 ASP A CA 1
ATOM 934 C C . ASP A 1 113 ? -42.554 -5.565 61.246 1.00 89.00 113 ASP A C 1
ATOM 936 O O . ASP A 1 113 ? -43.627 -5.556 61.857 1.00 89.00 113 ASP A O 1
ATOM 940 N N . ASN A 1 114 ? -41.382 -5.576 61.893 1.00 87.75 114 ASN A N 1
ATOM 941 C CA . ASN A 1 114 ? -41.266 -5.573 63.355 1.00 87.75 114 ASN A CA 1
ATOM 942 C C . ASN A 1 114 ? -41.823 -4.282 63.985 1.00 87.75 114 ASN A C 1
ATOM 944 O O . ASN A 1 114 ? -42.592 -4.347 64.946 1.00 87.75 114 ASN A O 1
ATOM 948 N N . CYS A 1 115 ? -41.501 -3.103 63.436 1.00 84.88 115 CYS A N 1
ATOM 949 C CA . CYS A 1 115 ? -42.065 -1.832 63.908 1.00 84.88 115 CYS A CA 1
ATOM 950 C C . CYS A 1 115 ? -43.595 -1.774 63.758 1.00 84.88 115 CYS A C 1
ATOM 952 O O . CYS A 1 115 ? -44.285 -1.234 64.626 1.00 84.88 115 CYS A O 1
ATOM 954 N N . LEU A 1 116 ? -44.143 -2.334 62.674 1.00 83.94 116 LEU A N 1
ATOM 955 C CA . LEU A 1 116 ? -45.590 -2.422 62.460 1.00 83.94 116 LEU A CA 1
ATOM 956 C C . LEU A 1 116 ? -46.265 -3.363 63.470 1.00 83.94 116 LEU A C 1
ATOM 958 O O . LEU A 1 116 ? -47.348 -3.040 63.961 1.00 83.94 116 LEU A O 1
ATOM 962 N N . ALA A 1 117 ? -45.624 -4.480 63.822 1.00 84.19 117 ALA A N 1
ATOM 963 C CA . ALA A 1 117 ? -46.118 -5.394 64.851 1.00 84.19 117 ALA A CA 1
ATOM 964 C C . ALA A 1 117 ? -46.140 -4.746 66.250 1.00 84.19 117 ALA A C 1
ATOM 966 O O . ALA A 1 117 ? -47.108 -4.907 66.994 1.00 84.19 117 ALA A O 1
ATOM 967 N N . GLU A 1 118 ? -45.113 -3.964 66.596 1.00 77.75 118 GLU A N 1
ATOM 968 C CA . GLU A 1 118 ? -45.039 -3.207 67.856 1.00 77.75 118 GLU A CA 1
ATOM 969 C C . GLU A 1 118 ? -46.110 -2.104 67.948 1.00 77.75 118 GLU A C 1
ATOM 971 O O . GLU A 1 118 ? -46.699 -1.896 69.010 1.00 77.75 118 GLU A O 1
ATOM 976 N N . ARG A 1 119 ? -46.447 -1.449 66.828 1.00 70.50 119 ARG A N 1
ATOM 977 C CA . ARG A 1 119 ? -47.527 -0.446 66.761 1.00 70.50 119 ARG A CA 1
ATOM 978 C C . ARG A 1 119 ? -48.901 -1.026 67.123 1.00 70.50 119 ARG A C 1
ATOM 980 O O . ARG A 1 119 ? -49.722 -0.333 67.723 1.00 70.50 119 ARG A O 1
ATOM 987 N N . GLY A 1 120 ? -49.151 -2.296 66.794 1.00 65.88 120 GLY A N 1
ATOM 988 C CA . GLY A 1 120 ? -50.397 -2.999 67.123 1.00 65.88 120 GLY A CA 1
ATOM 989 C C . GLY A 1 120 ? -50.626 -3.221 68.625 1.00 65.88 120 GLY A C 1
ATOM 990 O O . GLY A 1 120 ? -51.750 -3.516 69.023 1.00 65.88 120 GLY A O 1
ATOM 991 N N . LYS A 1 121 ? -49.594 -3.047 69.466 1.00 70.25 121 LYS A N 1
ATOM 992 C CA . LYS A 1 121 ? -49.657 -3.258 70.924 1.00 70.25 121 LYS A CA 1
ATOM 993 C C . LYS A 1 121 ? -50.110 -2.025 71.724 1.00 70.25 121 LYS A C 1
ATOM 995 O O . LYS A 1 121 ? -50.309 -2.146 72.926 1.00 70.25 121 LYS A O 1
ATOM 1000 N N . GLY A 1 122 ? -50.314 -0.874 71.071 1.00 59.59 122 GLY A N 1
ATOM 1001 C CA . GLY A 1 122 ? -50.817 0.362 71.688 1.00 59.59 122 GLY A CA 1
ATOM 1002 C C . GLY A 1 122 ? -49.774 1.098 72.539 1.00 59.59 122 GLY A C 1
ATOM 1003 O O . GLY A 1 122 ? -49.556 0.765 73.698 1.00 59.59 122 GLY A O 1
ATOM 1004 N N . ALA A 1 123 ? -49.151 2.140 71.979 1.00 60.53 123 ALA A N 1
ATOM 1005 C CA . ALA A 1 123 ? -48.173 2.987 72.669 1.00 60.53 123 ALA A CA 1
ATOM 1006 C C . ALA A 1 123 ? -48.787 4.331 73.117 1.00 60.53 123 ALA A C 1
ATOM 1008 O O . ALA A 1 123 ? -49.501 4.978 72.350 1.00 60.53 123 ALA A O 1
ATOM 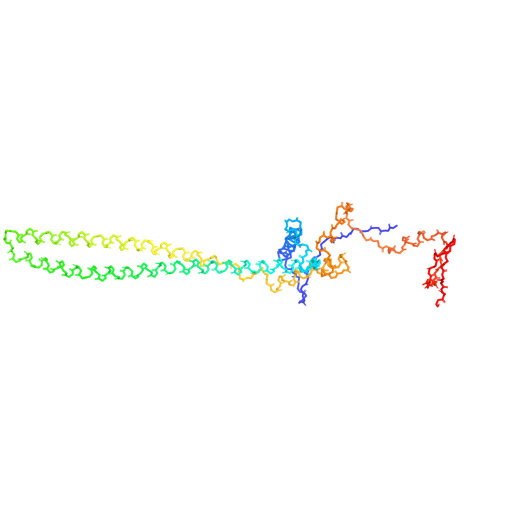1009 N N . SER A 1 124 ? -48.490 4.777 74.343 1.00 57.69 124 SER A N 1
ATOM 1010 C CA . SER A 1 124 ? -48.958 6.052 74.916 1.00 57.69 124 SER A CA 1
ATOM 1011 C C . SER A 1 124 ? -47.866 7.134 74.924 1.00 57.69 124 SER A C 1
ATOM 1013 O O . SER A 1 124 ? -46.712 6.836 75.230 1.00 57.69 124 SER A O 1
ATOM 1015 N N . GLY A 1 125 ? -48.236 8.396 74.675 1.00 67.38 125 GLY A N 1
ATOM 1016 C CA . GLY A 1 125 ? -47.343 9.560 74.821 1.00 67.38 125 GLY A CA 1
ATOM 1017 C C . GLY A 1 125 ? -46.207 9.624 73.787 1.00 67.38 125 GLY A C 1
ATOM 1018 O O . GLY A 1 125 ? -46.401 9.255 72.629 1.00 67.38 125 GLY A O 1
ATOM 1019 N N . ASP A 1 126 ? -45.017 10.068 74.209 1.00 63.28 126 ASP A N 1
ATOM 1020 C CA . ASP A 1 126 ? -43.824 10.275 73.360 1.00 63.28 126 ASP A CA 1
ATOM 1021 C C . ASP A 1 126 ? -43.380 9.021 72.578 1.00 63.28 126 ASP A C 1
ATOM 1023 O O . ASP A 1 126 ? -42.857 9.125 71.466 1.00 63.28 126 ASP A O 1
ATOM 1027 N N . ASN A 1 127 ? -43.662 7.820 73.100 1.00 69.12 127 ASN A N 1
ATOM 1028 C CA . ASN A 1 127 ? -43.353 6.550 72.432 1.00 69.12 127 ASN A CA 1
ATOM 1029 C C . ASN A 1 127 ? -44.126 6.357 71.113 1.00 69.12 127 ASN A C 1
ATOM 1031 O O . ASN A 1 127 ? -43.619 5.721 70.190 1.00 69.12 127 ASN A O 1
ATOM 1035 N N . SER A 1 128 ? -45.333 6.923 71.001 1.00 75.06 128 SER A N 1
ATOM 1036 C CA . SER A 1 128 ? -46.142 6.884 69.773 1.00 75.06 128 SER A CA 1
ATOM 1037 C C . SER A 1 128 ? -45.510 7.720 68.652 1.00 75.06 128 SER A C 1
ATOM 1039 O O . SER A 1 128 ? -45.429 7.288 67.501 1.00 75.06 128 SER A O 1
ATOM 1041 N N . ILE A 1 129 ? -44.976 8.894 69.005 1.00 81.12 129 ILE A N 1
ATOM 1042 C CA . ILE A 1 129 ? -44.318 9.806 68.061 1.00 81.12 129 ILE A CA 1
ATOM 1043 C C . ILE A 1 129 ? -43.018 9.185 67.539 1.00 81.12 129 ILE A C 1
ATOM 1045 O O . ILE A 1 129 ? -42.751 9.235 66.338 1.00 81.12 129 ILE A O 1
ATOM 1049 N N . LEU A 1 130 ? -42.228 8.559 68.418 1.00 84.12 130 LEU A N 1
ATOM 1050 C CA . LEU A 1 130 ? -40.979 7.897 68.038 1.00 84.12 130 LEU A CA 1
ATOM 1051 C C . LEU A 1 130 ? -41.212 6.699 67.097 1.00 84.12 130 LEU A C 1
ATOM 1053 O O . LEU A 1 130 ? -40.487 6.542 66.113 1.00 84.12 130 LEU A O 1
ATOM 1057 N N . GLN A 1 131 ? -42.242 5.883 67.350 1.00 81.19 131 GLN A N 1
ATOM 1058 C CA . GLN A 1 131 ? -42.625 4.777 66.460 1.00 81.19 131 GLN A CA 1
ATOM 1059 C C . GLN A 1 131 ? -43.040 5.275 65.065 1.00 81.19 131 GLN A C 1
ATOM 1061 O O . GLN A 1 131 ? -42.592 4.728 64.054 1.00 81.19 131 GLN A O 1
ATOM 1066 N N . GLU A 1 132 ? -43.852 6.334 64.995 1.00 84.94 132 GLU A N 1
ATOM 1067 C CA . GLU A 1 132 ? -44.260 6.951 63.727 1.00 84.94 132 GLU A CA 1
ATOM 1068 C C . GLU A 1 132 ? -43.059 7.550 62.974 1.00 84.94 132 GLU A C 1
ATOM 1070 O O . GLU A 1 132 ? -42.933 7.372 61.760 1.00 84.94 132 GLU A O 1
ATOM 1075 N N . PHE A 1 133 ? -42.140 8.216 63.683 1.00 88.94 133 PHE A N 1
ATOM 1076 C CA . PHE A 1 133 ? -40.905 8.740 63.098 1.00 88.94 133 PHE A CA 1
ATOM 1077 C C . PHE A 1 133 ? -40.058 7.628 62.466 1.00 88.94 133 PHE A C 1
ATOM 1079 O O . PHE A 1 133 ? -39.665 7.755 61.305 1.00 88.94 133 PHE A O 1
ATOM 1086 N N . ASN A 1 134 ? -39.828 6.523 63.183 1.00 87.44 134 ASN A N 1
ATOM 1087 C CA . ASN A 1 134 ? -39.041 5.393 62.682 1.00 87.44 134 ASN A CA 1
ATOM 1088 C C . ASN A 1 134 ? -39.675 4.754 61.436 1.00 87.44 134 ASN A C 1
ATOM 1090 O O . ASN A 1 134 ? -38.975 4.500 60.456 1.00 87.44 134 ASN A O 1
ATOM 1094 N N . LEU A 1 135 ? -41.002 4.581 61.412 1.00 87.56 135 LEU A N 1
ATOM 1095 C CA . LEU A 1 135 ? -41.715 4.081 60.231 1.00 87.56 135 LEU A CA 1
ATOM 1096 C C . LEU A 1 135 ? -41.587 5.025 59.027 1.00 87.56 135 LEU A C 1
ATOM 1098 O O . LEU A 1 135 ? -41.354 4.569 57.905 1.00 87.56 135 LEU A O 1
ATOM 1102 N N . ARG A 1 136 ? -41.722 6.342 59.230 1.00 91.00 136 ARG A N 1
ATOM 1103 C CA . ARG A 1 136 ? -41.556 7.335 58.151 1.00 91.00 136 ARG A CA 1
ATOM 1104 C C . ARG A 1 136 ? -40.124 7.392 57.637 1.00 91.00 136 ARG A C 1
ATOM 1106 O O . ARG A 1 136 ? -39.928 7.483 56.425 1.00 91.00 136 ARG A O 1
ATOM 1113 N N . ARG A 1 137 ? -39.143 7.312 58.537 1.00 93.38 137 ARG A N 1
ATOM 1114 C CA . ARG A 1 137 ? -37.721 7.231 58.200 1.00 93.38 137 ARG A CA 1
ATOM 1115 C C . ARG A 1 137 ? -37.438 6.000 57.337 1.00 93.38 137 ARG A C 1
ATOM 1117 O O . ARG A 1 137 ? -36.939 6.173 56.229 1.00 93.38 137 ARG A O 1
ATOM 1124 N N . LEU A 1 138 ? -37.828 4.804 57.793 1.00 92.56 138 LEU A N 1
ATOM 1125 C CA . LEU A 1 138 ? -37.664 3.548 57.049 1.00 92.56 138 LEU A CA 1
ATOM 1126 C C . LEU A 1 138 ? -38.332 3.626 55.671 1.00 92.56 138 LEU A C 1
ATOM 1128 O O . LEU A 1 138 ? -37.710 3.294 54.670 1.00 92.56 138 LEU A O 1
ATOM 1132 N N . ASN A 1 139 ? -39.567 4.131 55.586 1.00 91.69 139 ASN A N 1
ATOM 1133 C CA . ASN A 1 139 ? -40.260 4.306 54.305 1.00 91.69 139 ASN A CA 1
ATOM 1134 C C . ASN A 1 139 ? -39.506 5.225 53.342 1.00 91.69 139 ASN A C 1
ATOM 1136 O O . ASN A 1 139 ? -39.389 4.905 52.160 1.00 91.69 139 ASN A O 1
ATOM 1140 N N . ARG A 1 140 ? -39.003 6.364 53.826 1.00 94.50 140 ARG A N 1
ATOM 1141 C CA . ARG A 1 140 ? -38.217 7.289 53.008 1.00 94.50 140 ARG A CA 1
ATOM 1142 C C . ARG A 1 140 ? -36.922 6.634 52.528 1.00 94.50 140 ARG A C 1
ATOM 1144 O O . ARG A 1 140 ? -36.632 6.709 51.338 1.00 94.50 140 ARG A O 1
ATOM 1151 N N . GLU A 1 141 ? -36.170 6.002 53.426 1.00 95.25 141 GLU A N 1
ATOM 1152 C CA . GLU A 1 141 ? -34.900 5.341 53.098 1.00 95.25 141 GLU A CA 1
ATOM 1153 C C . GLU A 1 141 ? -35.116 4.187 52.101 1.00 95.25 141 GLU A C 1
ATOM 1155 O O . GLU A 1 141 ? -34.445 4.136 51.073 1.00 95.25 141 GLU A O 1
ATOM 1160 N N . MET A 1 142 ? -36.130 3.339 52.315 1.00 95.50 142 MET A N 1
ATOM 1161 C CA . MET A 1 142 ? -36.506 2.281 51.367 1.00 95.50 142 MET A CA 1
ATOM 1162 C C . MET A 1 142 ? -36.922 2.848 50.004 1.00 95.50 142 MET A C 1
ATOM 1164 O O . MET A 1 142 ? -36.526 2.315 48.975 1.00 95.50 142 MET A O 1
ATOM 1168 N N . THR A 1 143 ? -37.693 3.940 49.974 1.00 95.56 143 THR A N 1
ATOM 1169 C CA . THR A 1 143 ? -38.108 4.586 48.714 1.00 95.56 143 THR A CA 1
ATOM 1170 C C . THR A 1 143 ? -36.898 5.117 47.946 1.00 95.56 143 THR A C 1
ATOM 1172 O O . THR A 1 143 ? -36.823 4.980 46.729 1.00 95.56 143 THR A O 1
ATOM 1175 N N . GLN A 1 144 ? -35.928 5.700 48.654 1.00 96.00 144 GLN A N 1
ATOM 1176 C CA . GLN A 1 144 ? -34.693 6.200 48.058 1.00 96.00 144 GLN A CA 1
ATOM 1177 C C . GLN A 1 144 ? -33.850 5.064 47.461 1.00 96.00 144 GLN A C 1
ATOM 1179 O O . GLN A 1 144 ? -33.374 5.202 46.336 1.00 96.00 144 GLN A O 1
ATOM 1184 N N . LEU A 1 145 ? -33.739 3.932 48.163 1.00 95.88 145 LEU A N 1
ATOM 1185 C CA . LEU A 1 145 ? -33.068 2.727 47.668 1.00 95.88 145 LEU A CA 1
ATOM 1186 C C . LEU A 1 145 ? -33.772 2.116 46.446 1.00 95.88 145 LEU A C 1
ATOM 1188 O O . LEU A 1 145 ? -33.099 1.729 45.495 1.00 95.88 145 LEU A O 1
ATOM 1192 N N . CYS A 1 146 ? -35.109 2.068 46.427 1.00 95.88 146 CYS A N 1
ATOM 1193 C CA . CYS A 1 146 ? -35.860 1.620 45.248 1.00 95.88 146 CYS A CA 1
ATOM 1194 C C . CYS A 1 146 ? -35.603 2.525 44.033 1.00 95.88 146 CYS A C 1
ATOM 1196 O O . CYS A 1 146 ? -35.314 2.025 42.952 1.00 95.88 146 CYS A O 1
ATOM 1198 N N . ASN A 1 147 ? -35.624 3.849 44.217 1.00 96.38 147 ASN A N 1
ATOM 1199 C CA . ASN A 1 147 ? -35.337 4.792 43.131 1.00 96.38 147 ASN A CA 1
ATOM 1200 C C . ASN A 1 147 ? -33.902 4.637 42.593 1.00 96.38 147 ASN A C 1
ATOM 1202 O O . ASN A 1 147 ? -33.668 4.755 41.389 1.00 96.38 147 ASN A O 1
ATOM 1206 N N . GLU A 1 148 ? -32.927 4.387 43.475 1.00 96.69 148 GLU A N 1
ATOM 1207 C CA . GLU A 1 148 ? -31.549 4.100 43.066 1.00 96.69 148 GLU A CA 1
ATOM 1208 C C . GLU A 1 148 ? -31.460 2.784 42.282 1.00 96.69 148 GLU A C 1
ATOM 1210 O O . GLU A 1 148 ? -30.811 2.737 41.236 1.00 96.69 148 GLU A O 1
ATOM 1215 N N . TYR A 1 149 ? -32.166 1.745 42.732 1.00 97.38 149 TYR A N 1
ATOM 1216 C CA . TYR A 1 149 ? -32.251 0.468 42.029 1.00 97.38 149 TYR A CA 1
ATOM 1217 C C . TYR A 1 149 ? -32.838 0.626 40.617 1.00 97.38 149 TYR A C 1
ATOM 1219 O O . TYR A 1 149 ? -32.233 0.160 39.653 1.00 97.38 149 TYR A O 1
ATOM 1227 N N . ASP A 1 150 ? -33.951 1.347 40.465 1.00 96.94 150 ASP A N 1
ATOM 1228 C CA . ASP A 1 150 ? -34.591 1.595 39.162 1.00 96.94 150 ASP A CA 1
ATOM 1229 C C . ASP A 1 150 ? -33.681 2.394 38.208 1.00 96.94 150 ASP A C 1
ATOM 1231 O O . ASP A 1 150 ? -33.622 2.137 36.997 1.00 96.94 150 ASP A O 1
ATOM 1235 N N . SER A 1 151 ? -32.904 3.335 38.755 1.00 97.19 151 SER A N 1
ATOM 1236 C CA . SER A 1 151 ? -31.874 4.061 38.005 1.00 97.19 151 SER A CA 1
ATOM 1237 C C . SER A 1 151 ? -30.770 3.120 37.510 1.00 97.19 151 SER A C 1
ATOM 1239 O O . SER A 1 151 ? -30.389 3.180 36.338 1.00 97.19 151 SER A O 1
ATOM 1241 N N . LEU A 1 152 ? -30.289 2.206 38.361 1.00 97.19 152 LEU A N 1
ATOM 1242 C CA . LEU A 1 152 ? -29.285 1.204 37.985 1.00 97.19 152 LEU A CA 1
ATOM 1243 C C . LEU A 1 152 ? -29.812 0.227 36.924 1.00 97.19 152 LEU A C 1
ATOM 1245 O O . LEU A 1 152 ? -29.079 -0.072 35.983 1.00 97.19 152 LEU A O 1
ATOM 1249 N N . VAL A 1 153 ? -31.079 -0.199 37.003 1.00 97.44 153 VAL A N 1
ATOM 1250 C CA . VAL 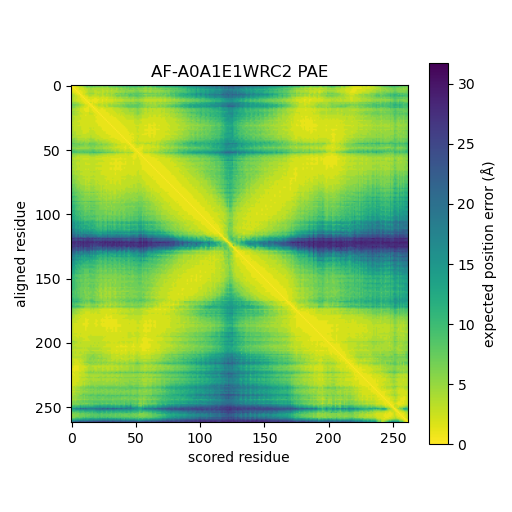A 1 153 ? -31.737 -1.007 35.955 1.00 97.44 153 VAL A CA 1
ATOM 1251 C C . VAL A 1 153 ? -31.714 -0.274 34.615 1.00 97.44 153 VAL A C 1
ATOM 1253 O O . VAL A 1 153 ? -31.271 -0.823 33.608 1.00 97.44 153 VAL A O 1
ATOM 1256 N N . THR A 1 154 ? -32.129 0.994 34.600 1.00 97.19 154 THR A N 1
ATOM 1257 C CA . THR A 1 154 ? -32.148 1.806 33.373 1.00 97.19 154 THR A CA 1
ATOM 1258 C C . THR A 1 154 ? -30.742 1.975 32.789 1.00 97.19 154 THR A C 1
ATOM 1260 O O . THR A 1 154 ? -30.548 1.876 31.577 1.00 97.19 154 THR A O 1
ATOM 1263 N N . GLN A 1 155 ? -29.738 2.196 33.644 1.00 96.88 155 GLN A N 1
ATOM 1264 C CA . GLN A 1 155 ? -28.341 2.272 33.217 1.00 96.88 155 GLN A CA 1
ATOM 1265 C C . GLN A 1 155 ? -27.834 0.950 32.637 1.00 96.88 155 GLN A C 1
ATOM 1267 O O . GLN A 1 155 ? -27.103 0.979 31.651 1.00 96.88 155 GLN A O 1
ATOM 1272 N N . ASN A 1 156 ? -28.207 -0.180 33.234 1.00 97.25 156 ASN A N 1
ATOM 1273 C CA . ASN A 1 156 ? -27.807 -1.508 32.782 1.00 97.25 156 ASN A CA 1
ATOM 1274 C C . ASN A 1 156 ? -28.398 -1.844 31.413 1.00 97.25 156 ASN A C 1
ATOM 1276 O O . ASN A 1 156 ? -27.641 -2.228 30.527 1.00 97.25 156 ASN A O 1
ATOM 1280 N N . ASN A 1 157 ? -29.686 -1.570 31.191 1.00 97.00 157 ASN A N 1
ATOM 1281 C CA . ASN A 1 157 ? -30.311 -1.733 29.874 1.00 97.00 157 ASN A CA 1
ATOM 1282 C C . ASN A 1 157 ? -29.578 -0.902 28.803 1.00 97.00 157 ASN A C 1
ATOM 1284 O O . ASN A 1 157 ? -29.229 -1.402 27.739 1.00 97.00 157 ASN A O 1
ATOM 1288 N N . ALA A 1 158 ? -29.235 0.354 29.116 1.00 97.19 158 ALA A N 1
ATOM 1289 C CA . ALA A 1 158 ? -28.475 1.202 28.197 1.00 97.19 158 ALA A CA 1
ATOM 1290 C C . ALA A 1 158 ? -27.032 0.709 27.950 1.00 97.19 158 ALA A C 1
ATOM 1292 O O . ALA A 1 158 ? -26.443 1.014 26.910 1.00 97.19 158 ALA A O 1
ATOM 1293 N N . ILE A 1 159 ? -26.424 -0.000 28.907 1.00 97.06 159 ILE A N 1
ATOM 1294 C CA . ILE A 1 159 ? -25.116 -0.644 28.727 1.00 97.06 159 ILE A CA 1
ATOM 1295 C C . ILE A 1 159 ? -25.256 -1.879 27.830 1.00 97.06 159 ILE A C 1
ATOM 1297 O O . ILE A 1 159 ? -24.439 -2.042 26.926 1.00 97.06 159 ILE A O 1
ATOM 1301 N N . GLU A 1 160 ? -26.282 -2.707 28.029 1.00 96.75 160 GLU A N 1
ATOM 1302 C CA . GLU A 1 160 ? -26.574 -3.876 27.186 1.00 96.75 160 GLU A CA 1
ATOM 1303 C C . GLU A 1 160 ? -26.824 -3.484 25.726 1.00 96.75 160 GLU A C 1
ATOM 1305 O O . GLU A 1 160 ? -26.237 -4.082 24.820 1.00 96.75 160 GLU A O 1
ATOM 1310 N N . ASP A 1 161 ? -27.588 -2.415 25.486 1.00 96.94 161 ASP A N 1
ATOM 1311 C CA . ASP A 1 161 ? -27.799 -1.872 24.139 1.00 96.94 161 ASP A CA 1
ATOM 1312 C C . ASP A 1 161 ? -26.469 -1.470 23.483 1.00 96.94 161 ASP A C 1
ATOM 1314 O O . ASP A 1 161 ? -26.206 -1.785 22.320 1.00 96.94 161 ASP A O 1
ATOM 1318 N N . LYS A 1 162 ? -25.584 -0.803 24.236 1.00 95.88 162 LYS A N 1
ATOM 1319 C CA . LYS A 1 162 ? -24.254 -0.408 23.745 1.00 95.88 162 LYS A CA 1
ATOM 1320 C C . LYS A 1 162 ? -23.341 -1.602 23.493 1.00 95.88 162 LYS A C 1
ATOM 1322 O O . LYS A 1 162 ? -22.588 -1.576 22.523 1.00 95.88 162 LYS A O 1
ATOM 1327 N N . LEU A 1 163 ? -23.378 -2.625 24.345 1.00 95.94 163 LEU A N 1
ATOM 1328 C CA . LEU A 1 163 ? -22.612 -3.857 24.146 1.00 95.94 163 LEU A CA 1
ATOM 1329 C C . LEU A 1 163 ? -23.073 -4.568 22.870 1.00 95.94 163 LEU A C 1
ATOM 1331 O O . LEU A 1 163 ? -22.235 -4.901 22.036 1.00 95.94 163 LEU A O 1
ATOM 1335 N N . THR A 1 164 ? -24.386 -4.675 22.663 1.00 96.31 164 THR A N 1
ATOM 1336 C CA . THR A 1 164 ? -24.981 -5.256 21.450 1.00 96.31 164 THR A CA 1
ATOM 1337 C C . THR A 1 164 ? -24.564 -4.482 20.195 1.00 96.31 164 THR A C 1
ATOM 1339 O O . THR A 1 164 ? -24.196 -5.073 19.181 1.00 96.31 164 THR A O 1
ATOM 1342 N N . GLN A 1 165 ? -24.561 -3.145 20.258 1.00 95.44 165 GLN A N 1
ATOM 1343 C CA . GLN A 1 165 ? -24.081 -2.303 19.156 1.00 95.44 165 GLN A CA 1
ATOM 1344 C C . GLN A 1 165 ? -22.593 -2.518 18.862 1.00 95.44 165 GLN A C 1
ATOM 1346 O O . GLN A 1 165 ? -22.212 -2.607 17.697 1.00 95.44 165 GLN A O 1
ATOM 1351 N N . LEU A 1 166 ? -21.752 -2.618 19.896 1.00 93.88 166 LEU A N 1
ATOM 1352 C CA . LEU A 1 166 ? -20.328 -2.896 19.722 1.00 93.88 166 LEU A CA 1
ATOM 1353 C C . LEU A 1 166 ? -20.117 -4.268 19.063 1.00 93.88 166 LEU A C 1
ATOM 1355 O O . LEU A 1 166 ? -19.380 -4.353 18.082 1.00 93.88 166 LEU A O 1
ATOM 1359 N N . GLU A 1 167 ? -20.800 -5.315 19.525 1.00 93.81 167 GLU A N 1
ATOM 1360 C CA . GLU A 1 167 ? -20.703 -6.664 18.943 1.00 93.81 167 GLU A CA 1
ATOM 1361 C C . GLU A 1 167 ? -21.141 -6.718 17.475 1.00 93.81 167 GLU A C 1
ATOM 1363 O O . GLU A 1 167 ? -20.553 -7.455 16.683 1.00 93.81 167 GLU A O 1
ATOM 1368 N N . ALA A 1 168 ? -22.134 -5.912 17.090 1.00 95.56 168 ALA A N 1
ATOM 1369 C CA . ALA A 1 168 ? -22.632 -5.855 15.719 1.00 95.56 168 ALA A CA 1
ATOM 1370 C C . ALA A 1 168 ? -21.652 -5.193 14.730 1.00 95.56 168 ALA A C 1
ATOM 1372 O O . ALA A 1 168 ? -21.760 -5.412 13.522 1.00 95.56 168 ALA A O 1
ATOM 1373 N N . SER A 1 169 ? -20.696 -4.391 15.210 1.00 93.75 169 SER A N 1
ATOM 1374 C CA . SER A 1 169 ? -19.758 -3.645 14.361 1.00 93.75 169 SER A CA 1
ATOM 1375 C C . SER A 1 169 ? -18.293 -3.836 14.784 1.00 93.75 169 SER A C 1
ATOM 1377 O O . SER A 1 169 ? -17.649 -2.882 15.241 1.00 93.75 169 SER A O 1
ATOM 1379 N N . PRO A 1 170 ? -17.727 -5.048 14.635 1.00 93.69 170 PRO A N 1
ATOM 1380 C CA . PRO A 1 170 ? -16.325 -5.281 14.945 1.00 93.69 170 PRO A CA 1
ATOM 1381 C C . PRO A 1 170 ? -15.412 -4.579 13.922 1.00 93.69 170 PRO A C 1
ATOM 1383 O O . PRO A 1 170 ? -15.736 -4.508 12.731 1.00 93.69 170 PRO A O 1
ATOM 1386 N N . PRO A 1 171 ? -14.237 -4.076 14.342 1.00 94.12 171 PRO A N 1
ATOM 1387 C CA . PRO A 1 171 ? -13.246 -3.549 13.411 1.00 94.12 171 PRO A CA 1
ATOM 1388 C C . PRO A 1 171 ? -12.671 -4.663 12.521 1.00 94.12 171 PRO A C 1
ATOM 1390 O O . PRO A 1 171 ? -12.708 -5.843 12.872 1.00 94.12 171 PRO A O 1
ATOM 1393 N N . SER A 1 172 ? -12.067 -4.282 11.391 1.00 93.44 172 SER A N 1
ATOM 1394 C CA . SER A 1 172 ? -11.420 -5.223 10.467 1.00 93.44 172 SER A CA 1
ATOM 1395 C C . SER A 1 172 ? -10.441 -6.157 11.186 1.00 93.44 172 SER A C 1
ATOM 1397 O O . SER A 1 172 ? -9.662 -5.722 12.036 1.00 93.44 172 SER A O 1
ATOM 1399 N N . SER A 1 173 ? -10.448 -7.443 10.829 1.00 91.50 173 SER A N 1
ATOM 1400 C CA . SER A 1 173 ? -9.583 -8.467 11.437 1.00 91.50 173 SER A CA 1
ATOM 1401 C C . SER A 1 173 ? -8.121 -8.356 10.985 1.00 91.50 173 SER A C 1
ATOM 1403 O O . SER A 1 173 ? -7.191 -8.567 11.773 1.00 91.50 173 SER A O 1
ATOM 1405 N N . VAL A 1 174 ? -7.928 -7.981 9.721 1.00 95.19 174 VAL A N 1
ATOM 1406 C CA . VAL A 1 174 ? -6.640 -7.814 9.045 1.00 95.19 174 VAL A CA 1
ATOM 1407 C C . VAL A 1 174 ? -6.663 -6.551 8.190 1.00 95.19 174 VAL A C 1
ATOM 1409 O O . VAL A 1 174 ? -7.730 -6.064 7.822 1.00 95.19 174 VAL A O 1
ATOM 1412 N N . TYR A 1 175 ? -5.481 -6.017 7.889 1.00 95.75 175 TYR A N 1
ATOM 1413 C CA . TYR A 1 175 ? -5.337 -4.920 6.932 1.00 95.75 175 TYR A CA 1
ATOM 1414 C C . TYR A 1 175 ? -5.493 -5.425 5.490 1.00 95.75 175 TYR A C 1
ATOM 1416 O O . TYR A 1 175 ? -6.361 -4.956 4.767 1.00 95.75 175 TYR A O 1
ATOM 1424 N N . LEU A 1 176 ? -4.710 -6.441 5.118 1.00 95.62 176 LEU A N 1
ATOM 1425 C CA . LEU A 1 176 ? -4.804 -7.156 3.847 1.00 95.62 176 LEU A CA 1
ATOM 1426 C C . LEU A 1 176 ? -4.824 -8.654 4.145 1.00 95.62 176 LEU A C 1
ATOM 1428 O O . LEU A 1 176 ? -4.058 -9.122 4.994 1.00 95.62 176 LEU A O 1
ATOM 1432 N N . SER A 1 177 ? -5.696 -9.408 3.474 1.00 95.88 177 SER A N 1
ATOM 1433 C CA . SER A 1 177 ? -5.615 -10.871 3.509 1.00 95.88 177 SER A CA 1
ATOM 1434 C C . SER A 1 177 ? -4.405 -11.365 2.707 1.00 95.88 177 SER A C 1
ATOM 1436 O O . SER A 1 177 ? -3.816 -10.615 1.931 1.00 95.88 177 SER A O 1
ATOM 1438 N N . VAL A 1 178 ? -4.047 -12.644 2.851 1.00 95.50 178 VAL A N 1
ATOM 1439 C CA . VAL A 1 178 ? -2.963 -13.256 2.056 1.00 95.50 178 VAL A CA 1
ATOM 1440 C C . VAL A 1 178 ? -3.235 -13.120 0.554 1.00 95.50 178 VAL A C 1
ATOM 1442 O O . VAL A 1 178 ? -2.335 -12.789 -0.209 1.00 95.50 178 VAL A O 1
ATOM 1445 N N . ARG A 1 179 ? -4.498 -13.294 0.150 1.00 95.19 179 ARG A N 1
ATOM 1446 C CA . ARG A 1 179 ? -4.939 -13.130 -1.236 1.00 95.19 179 ARG A CA 1
ATOM 1447 C C . ARG A 1 179 ? -4.815 -11.681 -1.709 1.00 95.19 179 ARG A C 1
ATOM 1449 O O . ARG A 1 179 ? -4.295 -11.443 -2.790 1.00 95.19 179 ARG A O 1
ATOM 1456 N N . ASP A 1 180 ? -5.248 -10.716 -0.894 1.00 96.56 180 ASP A N 1
ATOM 1457 C CA . ASP A 1 180 ? -5.135 -9.294 -1.253 1.00 96.56 180 ASP A CA 1
ATOM 1458 C C . ASP A 1 180 ? -3.663 -8.871 -1.366 1.00 96.56 180 ASP A C 1
ATOM 1460 O O . ASP A 1 180 ? -3.302 -8.107 -2.256 1.00 96.56 180 ASP A O 1
ATOM 1464 N N . ARG A 1 181 ? -2.796 -9.415 -0.501 1.00 97.31 181 ARG A N 1
ATOM 1465 C CA . ARG A 1 181 ? -1.356 -9.156 -0.541 1.00 97.31 181 ARG A CA 1
ATOM 1466 C C . ARG A 1 181 ? -0.703 -9.671 -1.827 1.00 97.31 181 ARG A C 1
ATOM 1468 O O . ARG A 1 181 ? 0.111 -8.957 -2.389 1.00 97.31 181 ARG A O 1
ATOM 1475 N N . GLN A 1 182 ? -1.086 -10.850 -2.314 1.00 97.38 182 GLN A N 1
ATOM 1476 C CA . GLN A 1 182 ? -0.560 -11.390 -3.575 1.00 97.38 182 GLN A CA 1
ATOM 1477 C C . GLN A 1 182 ? -0.946 -10.532 -4.786 1.00 97.38 182 GLN A C 1
ATOM 1479 O O . GLN A 1 182 ? -0.131 -10.334 -5.682 1.00 97.38 182 GLN A O 1
ATOM 1484 N N . ILE A 1 183 ? -2.173 -10.004 -4.807 1.00 97.69 183 ILE A N 1
ATOM 1485 C CA . ILE A 1 183 ? -2.615 -9.075 -5.858 1.00 97.69 183 ILE A CA 1
ATOM 1486 C C . ILE A 1 183 ? -1.831 -7.759 -5.745 1.00 97.69 183 ILE A C 1
ATOM 1488 O O . ILE A 1 183 ? -1.374 -7.227 -6.750 1.00 97.69 183 ILE A O 1
ATOM 1492 N N . LEU A 1 184 ? -1.599 -7.266 -4.525 1.00 98.12 184 LEU A N 1
ATOM 1493 C CA . LEU A 1 184 ? -0.782 -6.073 -4.297 1.00 98.12 184 LEU A CA 1
ATOM 1494 C C . LEU A 1 184 ? 0.668 -6.271 -4.771 1.00 98.12 184 LEU A C 1
ATOM 1496 O O . LEU A 1 184 ? 1.231 -5.379 -5.399 1.00 98.12 184 LEU A O 1
ATOM 1500 N N . ASP A 1 185 ? 1.255 -7.443 -4.521 1.00 98.12 185 ASP A N 1
ATOM 1501 C CA . ASP A 1 185 ? 2.608 -7.774 -4.981 1.00 98.12 185 ASP A CA 1
ATOM 1502 C C . ASP A 1 185 ? 2.704 -7.792 -6.521 1.00 98.12 185 ASP A C 1
ATOM 1504 O O . ASP A 1 185 ? 3.757 -7.463 -7.064 1.00 98.12 185 ASP A O 1
ATOM 1508 N N . TRP A 1 186 ? 1.614 -8.084 -7.247 1.00 98.25 186 TRP A N 1
ATOM 1509 C CA . TRP A 1 186 ? 1.578 -7.911 -8.706 1.00 98.25 186 TRP A CA 1
ATOM 1510 C C . TRP A 1 186 ? 1.700 -6.437 -9.116 1.00 98.25 186 TRP A C 1
ATOM 1512 O O . TRP A 1 186 ? 2.445 -6.130 -10.044 1.00 98.25 186 TRP A O 1
ATOM 1522 N N . HIS A 1 187 ? 1.039 -5.510 -8.413 1.00 98.38 187 HIS A N 1
ATOM 1523 C CA . HIS A 1 187 ? 1.200 -4.075 -8.683 1.00 98.38 187 HIS A CA 1
ATOM 1524 C C . HIS A 1 187 ? 2.621 -3.590 -8.369 1.00 98.38 187 HIS A C 1
ATOM 1526 O O . HIS A 1 187 ? 3.172 -2.799 -9.135 1.00 98.38 187 HIS A O 1
ATOM 1532 N N . PHE A 1 188 ? 3.254 -4.109 -7.308 1.00 98.38 188 PHE A N 1
ATOM 1533 C CA . PHE A 1 188 ? 4.677 -3.856 -7.058 1.00 98.38 188 PHE A CA 1
ATOM 1534 C C . PHE A 1 188 ? 5.553 -4.387 -8.193 1.00 98.38 188 PHE A C 1
ATOM 1536 O O . PHE A 1 188 ? 6.387 -3.643 -8.694 1.00 98.38 188 PHE A O 1
ATOM 1543 N N . ALA A 1 189 ? 5.315 -5.609 -8.672 1.00 98.44 189 ALA A N 1
ATOM 1544 C CA . ALA A 1 189 ? 6.044 -6.160 -9.812 1.00 98.44 189 ALA A CA 1
ATOM 1545 C C . ALA A 1 189 ? 5.828 -5.344 -11.101 1.00 98.44 189 ALA A C 1
ATOM 1547 O O . ALA A 1 189 ? 6.758 -5.173 -11.886 1.00 98.44 189 ALA A O 1
ATOM 1548 N N . ASN A 1 190 ? 4.626 -4.801 -11.322 1.00 98.12 190 ASN A N 1
ATOM 1549 C CA . ASN A 1 190 ? 4.350 -3.908 -12.450 1.00 98.12 190 ASN A CA 1
ATOM 1550 C C . ASN A 1 190 ? 5.133 -2.585 -12.340 1.00 98.12 190 ASN A C 1
ATOM 1552 O O . ASN A 1 190 ? 5.613 -2.067 -13.347 1.00 98.12 190 ASN A O 1
ATOM 1556 N N . LEU A 1 191 ? 5.309 -2.063 -11.123 1.00 98.31 191 LEU A N 1
ATOM 1557 C CA . LEU A 1 191 ? 6.137 -0.884 -10.871 1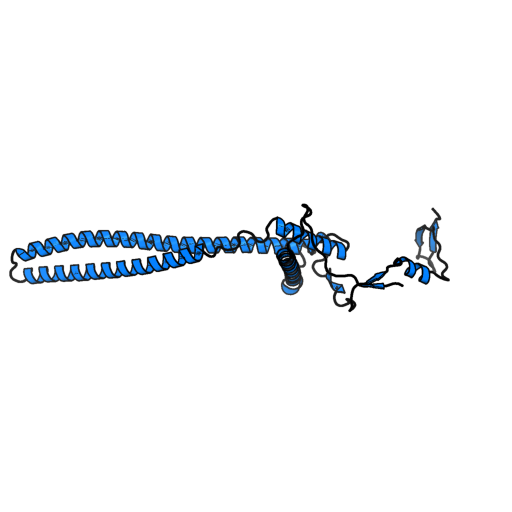.00 98.31 191 LEU A CA 1
ATOM 1558 C C . LEU A 1 191 ? 7.638 -1.181 -11.040 1.00 98.31 191 LEU A C 1
ATOM 1560 O O . LEU A 1 191 ? 8.357 -0.380 -11.634 1.00 98.31 191 LEU A O 1
ATOM 1564 N N . GLU A 1 192 ? 8.110 -2.344 -10.584 1.00 98.56 192 GLU A N 1
ATOM 1565 C CA . GLU A 1 192 ? 9.485 -2.817 -10.821 1.00 98.56 192 GLU A CA 1
ATOM 1566 C C . GLU A 1 192 ? 9.760 -3.041 -12.310 1.00 98.56 192 GLU A C 1
ATOM 1568 O O . GLU A 1 192 ? 10.852 -2.741 -12.788 1.00 98.56 192 GLU A O 1
ATOM 1573 N N . PHE A 1 193 ? 8.763 -3.519 -13.060 1.00 98.19 193 PHE A N 1
ATOM 1574 C CA . PHE A 1 193 ? 8.820 -3.623 -14.516 1.00 98.19 193 PHE A CA 1
ATOM 1575 C C . PHE A 1 193 ? 8.975 -2.246 -15.171 1.00 98.19 193 PHE A C 1
ATOM 1577 O O . PHE A 1 193 ? 9.857 -2.085 -16.013 1.00 98.19 193 PHE A O 1
ATOM 1584 N N . ALA A 1 194 ? 8.171 -1.257 -14.766 1.00 97.50 194 ALA A N 1
ATOM 1585 C CA . ALA A 1 194 ? 8.246 0.101 -15.309 1.00 97.50 194 ALA A CA 1
ATOM 1586 C C . ALA A 1 194 ? 9.616 0.754 -15.055 1.00 97.50 194 ALA A C 1
ATOM 1588 O O . ALA A 1 194 ? 10.159 1.417 -15.934 1.00 97.50 194 ALA A O 1
ATOM 1589 N N . ASN A 1 195 ? 10.200 0.499 -13.883 1.00 97.94 195 ASN A N 1
ATOM 1590 C CA . ASN A 1 195 ? 11.487 1.058 -13.468 1.00 97.94 195 ASN A CA 1
ATOM 1591 C C . ASN A 1 195 ? 12.703 0.177 -13.814 1.00 97.94 195 ASN A C 1
ATOM 1593 O O . ASN A 1 195 ? 13.841 0.553 -13.533 1.00 97.94 195 ASN A O 1
ATOM 1597 N N . ALA A 1 196 ? 12.478 -1.015 -14.374 1.00 98.38 196 ALA A N 1
ATOM 1598 C CA . ALA A 1 196 ? 13.497 -2.023 -14.672 1.00 98.38 196 ALA A CA 1
ATOM 1599 C C . ALA A 1 196 ? 14.448 -2.362 -13.495 1.00 98.38 196 ALA A C 1
ATOM 1601 O O . ALA A 1 196 ? 15.604 -2.735 -13.708 1.00 98.38 196 ALA A O 1
ATOM 1602 N N . THR A 1 197 ? 13.984 -2.243 -12.246 1.00 98.19 197 THR A N 1
ATOM 1603 C CA . THR A 1 197 ? 14.782 -2.501 -11.036 1.00 98.19 197 THR A CA 1
ATOM 1604 C C . THR A 1 197 ? 13.880 -2.826 -9.840 1.00 98.19 197 THR A C 1
ATOM 1606 O O . THR A 1 197 ? 12.750 -2.336 -9.788 1.00 98.19 197 THR A O 1
ATOM 1609 N N . PRO A 1 198 ? 14.348 -3.619 -8.855 1.00 98.38 198 PRO A N 1
ATOM 1610 C CA . PRO A 1 198 ? 13.605 -3.839 -7.620 1.00 98.38 198 PRO A CA 1
ATOM 1611 C C . PRO A 1 198 ? 13.322 -2.539 -6.859 1.00 98.38 198 PRO A C 1
ATOM 1613 O O . PRO A 1 198 ? 14.178 -1.651 -6.801 1.00 98.38 198 PRO A O 1
ATOM 1616 N N . LEU A 1 199 ? 12.180 -2.458 -6.165 1.00 98.19 199 LEU A N 1
ATOM 1617 C CA . LEU A 1 199 ? 11.784 -1.239 -5.432 1.00 98.19 199 LEU A CA 1
ATOM 1618 C C . LEU A 1 199 ? 12.771 -0.852 -4.317 1.00 98.19 199 LEU A C 1
ATOM 1620 O O . LEU A 1 199 ? 12.827 0.306 -3.905 1.00 98.19 199 LEU A O 1
ATOM 1624 N N . GLY A 1 200 ? 13.562 -1.811 -3.829 1.00 97.75 200 GLY A N 1
ATOM 1625 C CA . GLY A 1 200 ? 14.627 -1.574 -2.850 1.00 97.75 200 GLY A CA 1
ATOM 1626 C C . GLY A 1 200 ? 15.811 -0.756 -3.382 1.00 97.75 200 GLY A C 1
ATOM 1627 O O . GLY A 1 200 ? 16.589 -0.246 -2.583 1.00 97.75 200 GLY A O 1
ATOM 1628 N N . ASN A 1 201 ? 15.937 -0.600 -4.703 1.00 97.94 201 ASN A N 1
ATOM 1629 C CA . ASN A 1 201 ? 16.983 0.207 -5.338 1.00 97.94 201 ASN A CA 1
ATOM 1630 C C . ASN A 1 201 ? 16.493 1.603 -5.748 1.00 97.94 201 ASN A C 1
ATOM 1632 O O . ASN A 1 201 ? 17.308 2.452 -6.108 1.00 97.94 201 ASN A O 1
ATOM 1636 N N . LEU A 1 202 ? 15.179 1.843 -5.729 1.00 98.12 202 LEU A N 1
ATOM 1637 C CA . LEU A 1 202 ? 14.598 3.123 -6.120 1.00 98.12 202 LEU A CA 1
ATOM 1638 C C . LEU A 1 202 ? 14.723 4.140 -4.993 1.00 98.12 202 LEU A C 1
ATOM 1640 O O . LEU A 1 202 ? 14.341 3.860 -3.859 1.00 98.12 202 LEU A O 1
ATOM 1644 N N . SER A 1 203 ? 15.222 5.332 -5.316 1.00 98.12 203 SER A N 1
ATOM 1645 C CA . SER A 1 203 ? 15.273 6.462 -4.385 1.00 98.12 203 SER A CA 1
ATOM 1646 C C . SER A 1 203 ? 13.858 6.889 -4.008 1.00 98.12 203 SER A C 1
ATOM 1648 O O . SER A 1 203 ? 13.102 7.297 -4.884 1.00 98.12 203 SER A O 1
ATOM 1650 N N . LEU A 1 204 ? 13.507 6.870 -2.717 1.00 98.06 204 LEU A N 1
ATOM 1651 C CA . LEU A 1 204 ? 12.181 7.311 -2.266 1.00 98.06 204 LEU A CA 1
ATOM 1652 C C . LEU A 1 204 ? 11.835 8.727 -2.759 1.00 98.06 204 LEU A C 1
ATOM 1654 O O . LEU A 1 204 ? 10.684 8.999 -3.072 1.00 98.06 204 LEU A O 1
ATOM 1658 N N . LYS A 1 205 ? 12.829 9.617 -2.816 1.00 97.50 205 LYS A N 1
ATOM 1659 C CA . LYS A 1 205 ? 12.630 11.042 -3.104 1.00 97.50 205 LYS A CA 1
ATOM 1660 C C . LYS A 1 205 ? 12.596 11.387 -4.596 1.00 97.50 205 LYS A C 1
ATOM 1662 O O . LYS A 1 205 ? 12.140 12.465 -4.952 1.00 97.50 205 LYS A O 1
ATOM 1667 N N . HIS A 1 206 ? 13.184 10.544 -5.443 1.00 97.69 206 HIS A N 1
ATOM 1668 C CA . HIS A 1 206 ? 13.531 10.927 -6.819 1.00 97.69 206 HIS A CA 1
ATOM 1669 C C . HIS A 1 206 ? 13.186 9.866 -7.868 1.00 97.69 206 HIS A C 1
ATOM 1671 O O . HIS A 1 206 ? 13.617 9.998 -9.009 1.00 97.69 206 HIS A O 1
ATOM 1677 N N . TRP A 1 207 ? 12.488 8.791 -7.497 1.00 97.94 207 TRP A N 1
ATOM 1678 C CA . TRP A 1 207 ? 12.137 7.731 -8.447 1.00 97.94 207 TRP A CA 1
ATOM 1679 C C . TRP A 1 207 ? 11.140 8.199 -9.519 1.00 97.94 207 TRP A C 1
ATOM 1681 O O . TRP A 1 207 ? 11.156 7.647 -10.608 1.00 97.94 207 TRP A O 1
ATOM 1691 N N . ASP A 1 208 ? 10.332 9.212 -9.206 1.00 96.44 208 ASP A N 1
ATOM 1692 C CA . ASP A 1 208 ? 9.246 9.796 -10.004 1.00 96.44 208 ASP A CA 1
ATOM 1693 C C . ASP A 1 208 ? 9.559 11.234 -10.473 1.00 96.44 208 ASP A C 1
ATOM 1695 O O . ASP A 1 208 ? 8.672 12.020 -10.792 1.00 96.44 208 ASP A O 1
ATOM 1699 N N . GLN A 1 209 ? 10.838 11.626 -10.500 1.00 97.06 209 GLN A N 1
ATOM 1700 C CA . GLN A 1 209 ? 11.241 13.009 -10.804 1.00 97.06 209 GLN A CA 1
ATOM 1701 C C . GLN A 1 209 ? 10.944 13.457 -12.248 1.00 97.06 209 GLN A C 1
ATOM 1703 O O . GLN A 1 209 ? 10.989 14.653 -12.539 1.00 97.06 209 GLN A O 1
ATOM 1708 N N . ASP A 1 210 ? 10.737 12.513 -13.168 1.00 96.69 210 ASP A N 1
ATOM 1709 C CA . ASP A 1 210 ? 10.459 12.760 -14.580 1.00 96.69 210 ASP A CA 1
ATOM 1710 C C . ASP A 1 210 ? 8.966 12.709 -14.938 1.00 96.69 210 ASP A C 1
ATOM 1712 O O . ASP A 1 210 ? 8.620 13.033 -16.076 1.00 96.69 210 ASP A O 1
ATOM 1716 N N . ASP A 1 211 ? 8.085 12.419 -13.972 1.00 94.94 211 ASP A N 1
ATOM 1717 C CA . ASP A 1 211 ? 6.629 12.364 -14.172 1.00 94.94 211 ASP A CA 1
ATOM 1718 C C . ASP A 1 211 ? 6.063 13.693 -14.713 1.00 94.94 211 ASP A C 1
ATOM 1720 O O . ASP A 1 211 ? 5.176 13.698 -15.569 1.00 94.94 211 ASP A O 1
ATOM 1724 N N . ASP A 1 212 ? 6.636 14.836 -14.313 1.00 95.56 212 ASP A N 1
ATOM 1725 C CA . ASP A 1 212 ? 6.253 16.171 -14.810 1.00 95.56 212 ASP A CA 1
ATOM 1726 C C . ASP A 1 212 ? 6.488 16.357 -16.327 1.00 95.56 212 ASP A C 1
ATOM 1728 O O . ASP A 1 212 ? 5.973 17.304 -16.933 1.00 95.56 212 ASP A O 1
ATOM 1732 N N . PHE A 1 213 ? 7.267 15.473 -16.960 1.00 96.44 213 PHE A N 1
ATOM 1733 C CA . PHE A 1 213 ? 7.618 15.527 -18.381 1.00 96.44 213 PHE A CA 1
ATOM 1734 C C . PHE A 1 213 ? 6.929 14.440 -19.221 1.00 96.44 213 PHE A C 1
ATOM 1736 O O . PHE A 1 213 ? 7.293 14.253 -20.387 1.00 96.44 213 PHE A O 1
ATOM 1743 N N . GLU A 1 214 ? 5.931 13.739 -18.672 1.00 95.88 214 GLU A N 1
ATOM 1744 C CA . GLU A 1 214 ? 5.187 12.708 -19.398 1.00 95.88 214 GLU A CA 1
ATOM 1745 C C . GLU A 1 214 ? 4.550 13.264 -20.690 1.00 95.88 214 GLU A C 1
ATOM 1747 O O . GLU A 1 214 ? 3.892 14.312 -20.719 1.00 95.88 214 GLU A O 1
ATOM 1752 N N . PHE A 1 215 ? 4.723 12.545 -21.805 1.00 97.12 215 PHE A N 1
ATOM 1753 C CA . PHE A 1 215 ? 4.081 12.918 -23.062 1.00 97.12 215 PHE A CA 1
ATOM 1754 C C . PHE A 1 215 ? 2.577 12.648 -23.020 1.00 97.12 215 PHE A C 1
ATOM 1756 O O . PHE A 1 215 ? 2.123 11.537 -22.761 1.00 97.12 215 PHE A O 1
ATOM 1763 N N . THR A 1 216 ? 1.781 13.637 -23.427 1.00 97.19 216 THR A N 1
ATOM 1764 C CA . THR A 1 216 ? 0.332 13.456 -23.558 1.00 97.19 216 THR A CA 1
ATOM 1765 C C . THR A 1 216 ? -0.013 12.479 -24.687 1.00 97.19 216 THR A C 1
ATOM 1767 O O . THR A 1 216 ? 0.515 12.593 -25.796 1.00 97.19 216 THR A O 1
ATOM 1770 N N . GLY A 1 217 ? -0.982 11.591 -24.465 1.00 95.81 217 GLY A N 1
ATOM 1771 C CA . GLY A 1 217 ? -1.502 10.687 -25.494 1.00 95.81 217 GLY A CA 1
ATOM 1772 C C . GLY A 1 217 ? -1.598 9.241 -25.017 1.00 95.81 217 GLY A C 1
ATOM 1773 O O . GLY A 1 217 ? 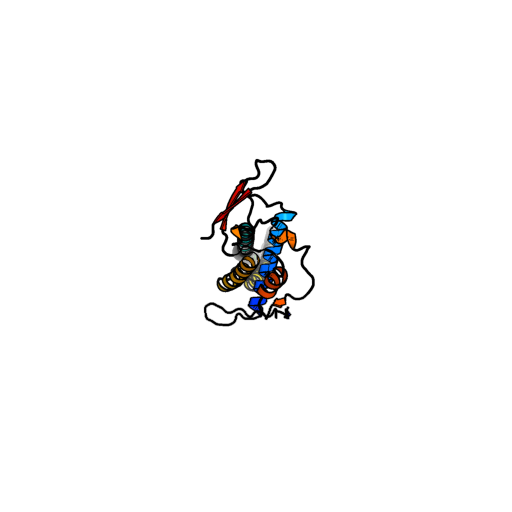-1.393 8.939 -23.852 1.00 95.81 217 GLY A O 1
ATOM 1774 N N . ASN A 1 218 ? -1.957 8.325 -25.921 1.00 96.25 218 ASN A N 1
ATOM 1775 C CA . ASN A 1 218 ? -1.943 6.895 -25.591 1.00 96.25 218 ASN A CA 1
ATOM 1776 C C . ASN A 1 218 ? -0.551 6.324 -25.858 1.00 96.25 218 ASN A C 1
ATOM 1778 O O . ASN A 1 218 ? 0.038 6.654 -26.886 1.00 96.25 218 ASN A O 1
ATOM 1782 N N . HIS A 1 219 ? -0.104 5.379 -25.032 1.00 96.56 219 HIS A N 1
ATOM 1783 C CA . HIS A 1 219 ? 1.079 4.576 -25.338 1.00 96.56 219 HIS A CA 1
ATOM 1784 C C . HIS A 1 219 ? 0.873 3.766 -26.630 1.00 96.56 219 HIS A C 1
ATOM 1786 O O . HIS A 1 219 ? -0.215 3.230 -26.900 1.00 96.56 219 HIS A O 1
ATOM 1792 N N . LEU A 1 220 ? 1.930 3.693 -27.441 1.00 97.25 220 LEU A N 1
ATOM 1793 C CA . LEU A 1 220 ? 1.934 3.075 -28.766 1.00 97.25 220 LEU A CA 1
ATOM 1794 C C . LEU A 1 220 ? 3.013 1.991 -28.846 1.00 97.25 220 LEU A C 1
ATOM 1796 O O . LEU A 1 220 ? 4.113 2.161 -28.333 1.00 97.25 220 LEU A O 1
ATOM 1800 N N . THR A 1 221 ? 2.729 0.904 -29.559 1.00 97.69 221 THR A N 1
ATOM 1801 C CA . THR A 1 221 ? 3.724 -0.110 -29.942 1.00 97.69 221 THR A CA 1
ATOM 1802 C C . THR A 1 221 ? 4.118 0.046 -31.406 1.00 97.69 221 THR A C 1
ATOM 1804 O O . THR A 1 221 ? 3.250 0.296 -32.248 1.00 97.69 221 THR A O 1
ATOM 1807 N N . VAL A 1 222 ? 5.394 -0.187 -31.727 1.00 97.88 222 VAL A N 1
ATOM 1808 C CA . VAL A 1 222 ? 5.894 -0.256 -33.110 1.00 97.88 222 VAL A CA 1
ATOM 1809 C C . VAL A 1 222 ? 5.702 -1.672 -33.657 1.00 97.88 222 VAL A C 1
ATOM 1811 O O . VAL A 1 222 ? 6.469 -2.578 -33.332 1.00 97.88 222 VAL A O 1
ATOM 1814 N N . ARG A 1 223 ? 4.677 -1.878 -34.492 1.00 97.31 223 ARG A N 1
ATOM 1815 C CA . ARG A 1 223 ? 4.287 -3.218 -34.975 1.00 97.31 223 ARG A CA 1
ATOM 1816 C C . ARG A 1 223 ? 5.322 -3.877 -35.873 1.00 97.31 223 ARG A C 1
ATOM 1818 O O . ARG A 1 223 ? 5.513 -5.085 -35.811 1.00 97.31 223 ARG A O 1
ATOM 1825 N N . ASN A 1 224 ? 5.994 -3.082 -36.694 1.00 96.38 224 ASN A N 1
ATOM 1826 C CA . ASN A 1 224 ? 6.988 -3.557 -37.649 1.00 96.38 224 ASN A CA 1
ATOM 1827 C C . ASN A 1 224 ? 8.405 -3.660 -37.041 1.00 96.38 224 ASN A C 1
ATOM 1829 O O . ASN A 1 224 ? 9.380 -3.720 -37.786 1.00 96.38 224 ASN A O 1
ATOM 1833 N N . GLY A 1 225 ? 8.515 -3.666 -35.704 1.00 97.12 225 GLY A N 1
ATOM 1834 C CA . GLY A 1 225 ? 9.771 -3.732 -34.954 1.00 97.12 225 GLY A CA 1
ATOM 1835 C C . GLY A 1 225 ? 10.435 -2.366 -34.759 1.00 97.12 225 GLY A C 1
ATOM 1836 O O . GLY A 1 225 ? 10.612 -1.601 -35.707 1.00 97.12 225 GLY A O 1
ATOM 1837 N N . TYR A 1 226 ? 10.845 -2.057 -33.522 1.00 97.88 226 TYR A N 1
ATOM 1838 C CA . TYR A 1 226 ? 11.476 -0.765 -33.205 1.00 97.88 226 TYR A CA 1
ATOM 1839 C C . TYR A 1 226 ? 12.827 -0.581 -33.926 1.00 97.88 226 TYR A C 1
ATOM 1841 O O . TYR A 1 226 ? 13.229 0.545 -34.202 1.00 97.88 226 TYR A O 1
ATOM 1849 N N . SER A 1 227 ? 13.496 -1.669 -34.330 1.00 97.75 227 SER A N 1
ATOM 1850 C CA . SER A 1 227 ? 14.775 -1.640 -35.058 1.00 97.75 227 SER A CA 1
ATOM 1851 C C . SER A 1 227 ? 14.732 -0.871 -36.383 1.00 97.75 227 SER A C 1
ATOM 1853 O O . SER A 1 227 ? 15.772 -0.389 -36.827 1.00 97.75 227 SER A O 1
ATOM 1855 N N . CYS A 1 228 ? 13.553 -0.686 -36.995 1.00 97.50 228 CYS A N 1
ATOM 1856 C CA . CYS A 1 228 ? 13.427 0.120 -38.210 1.00 97.50 228 CYS A CA 1
ATOM 1857 C C . CYS A 1 228 ? 13.885 1.576 -38.019 1.00 97.50 228 CYS A C 1
ATOM 1859 O O . CYS A 1 228 ? 14.314 2.201 -38.984 1.00 97.50 228 CYS A O 1
ATOM 1861 N N . VAL A 1 229 ? 13.833 2.101 -36.788 1.00 97.81 229 VAL A N 1
ATOM 1862 C CA . VAL A 1 229 ? 14.262 3.467 -36.464 1.00 97.81 229 VAL A CA 1
ATOM 1863 C C . VAL A 1 229 ? 15.789 3.609 -36.501 1.00 97.81 229 VAL A C 1
ATOM 1865 O O . VAL A 1 229 ? 16.270 4.361 -37.348 1.00 97.81 229 VAL A O 1
ATOM 1868 N N . PRO A 1 230 ? 16.583 2.903 -35.664 1.00 97.69 230 PRO A N 1
ATOM 1869 C CA . PRO A 1 230 ? 18.038 3.030 -35.706 1.00 97.69 230 PRO A CA 1
ATOM 1870 C C . PRO A 1 230 ? 18.640 2.594 -37.048 1.00 97.69 230 PRO A C 1
ATOM 1872 O O . PRO A 1 230 ? 19.629 3.183 -37.464 1.00 97.69 230 PRO A O 1
ATOM 1875 N N . VAL A 1 231 ? 18.041 1.628 -37.762 1.00 97.44 231 VAL A N 1
ATOM 1876 C CA . VAL A 1 231 ? 18.511 1.239 -39.107 1.00 97.44 231 VAL A CA 1
ATOM 1877 C C . VAL A 1 231 ? 18.356 2.383 -40.108 1.00 97.44 231 VAL A C 1
ATOM 1879 O O . VAL A 1 231 ? 19.276 2.637 -40.874 1.00 97.44 231 VAL A O 1
ATOM 1882 N N . ALA A 1 232 ? 17.228 3.099 -40.089 1.00 97.62 232 ALA A N 1
ATOM 1883 C CA . ALA A 1 232 ? 17.036 4.253 -40.966 1.00 97.62 232 ALA A CA 1
ATOM 1884 C C . ALA A 1 232 ? 17.959 5.427 -40.593 1.00 97.62 232 ALA A C 1
ATOM 1886 O O . ALA A 1 232 ? 18.463 6.108 -41.477 1.00 97.62 232 ALA A O 1
ATOM 1887 N N . LEU A 1 233 ? 18.208 5.651 -39.297 1.00 98.06 233 LEU A N 1
ATOM 1888 C CA . LEU A 1 233 ? 19.133 6.692 -38.823 1.00 98.06 233 LEU A CA 1
ATOM 1889 C C . LEU A 1 233 ? 20.600 6.400 -39.164 1.00 98.06 233 LEU A C 1
ATOM 1891 O O . LEU A 1 233 ? 21.399 7.326 -39.254 1.00 98.06 233 LEU A O 1
ATOM 1895 N N . ALA A 1 234 ? 20.954 5.126 -39.325 1.00 98.00 234 ALA A N 1
ATOM 1896 C CA . ALA A 1 234 ? 22.297 4.686 -39.682 1.00 98.00 234 ALA A CA 1
ATOM 1897 C C . ALA A 1 234 ? 22.640 4.901 -41.167 1.00 98.00 234 ALA A C 1
ATOM 1899 O O . ALA A 1 234 ? 23.807 4.762 -41.539 1.00 98.00 234 ALA A O 1
ATOM 1900 N N . ASP A 1 235 ? 21.656 5.212 -42.017 1.00 97.56 235 ASP A N 1
ATOM 1901 C CA . ASP A 1 235 ? 21.874 5.356 -43.455 1.00 97.56 235 ASP A CA 1
ATOM 1902 C C . ASP A 1 235 ? 22.836 6.515 -43.766 1.00 97.56 235 ASP A C 1
ATOM 1904 O O . ASP A 1 235 ? 22.690 7.633 -43.271 1.00 97.56 235 ASP A O 1
ATOM 1908 N N . GLY A 1 236 ? 23.862 6.228 -44.567 1.00 97.19 236 GLY A N 1
ATOM 1909 C CA . GLY A 1 236 ? 24.925 7.179 -44.902 1.00 97.19 236 GLY A CA 1
ATOM 1910 C C . GLY A 1 236 ? 25.960 7.456 -43.799 1.00 97.19 236 GLY A C 1
ATOM 1911 O O . GLY A 1 236 ? 26.859 8.267 -44.032 1.00 97.19 236 GLY A O 1
ATOM 1912 N N . LEU A 1 237 ? 25.888 6.801 -42.632 1.00 98.38 237 LEU A N 1
ATOM 1913 C CA . LEU A 1 237 ? 26.881 6.945 -41.558 1.00 98.38 237 LEU A CA 1
ATOM 1914 C C . LEU A 1 237 ? 27.984 5.875 -41.637 1.00 98.38 237 LEU A C 1
ATOM 1916 O O . LEU A 1 237 ? 27.722 4.706 -41.918 1.00 98.38 237 LEU A O 1
ATOM 1920 N N . ASP A 1 238 ? 29.229 6.254 -41.323 1.00 97.88 238 ASP A N 1
ATOM 1921 C CA . ASP A 1 238 ? 30.348 5.306 -41.226 1.00 97.88 238 ASP A CA 1
ATOM 1922 C C . ASP A 1 238 ? 30.354 4.586 -39.867 1.00 97.88 238 ASP A C 1
ATOM 1924 O O . ASP A 1 238 ? 30.999 5.019 -38.910 1.00 97.88 238 ASP A O 1
ATOM 1928 N N . ILE A 1 239 ? 29.609 3.484 -39.770 1.00 97.56 239 ILE A N 1
ATOM 1929 C CA . ILE A 1 239 ? 29.477 2.689 -38.543 1.00 97.56 239 ILE A CA 1
ATOM 1930 C C . ILE A 1 239 ? 30.336 1.423 -38.639 1.00 97.56 239 ILE A C 1
ATOM 1932 O O . ILE A 1 239 ? 30.155 0.590 -39.528 1.00 97.56 239 ILE A O 1
ATOM 1936 N N . LYS A 1 240 ? 31.253 1.237 -37.681 1.00 96.75 240 LYS A N 1
ATOM 1937 C CA . LYS A 1 240 ? 32.105 0.040 -37.578 1.00 96.75 240 LYS A CA 1
ATOM 1938 C C . LYS A 1 240 ? 31.453 -1.013 -36.680 1.00 96.75 240 LYS A C 1
ATOM 1940 O O . LYS A 1 240 ? 31.597 -0.988 -35.461 1.00 96.75 240 LYS A O 1
ATOM 1945 N N . LEU A 1 241 ? 30.700 -1.928 -37.290 1.00 95.94 241 LEU A N 1
ATOM 1946 C CA . LEU A 1 241 ? 30.146 -3.094 -36.596 1.00 95.94 241 LEU A CA 1
ATOM 1947 C C . LEU A 1 241 ? 31.231 -4.147 -36.347 1.00 95.94 241 LEU A C 1
ATOM 1949 O O . LEU A 1 241 ? 32.202 -4.234 -37.091 1.00 95.94 241 LEU A O 1
ATOM 1953 N N . GLY A 1 242 ? 31.045 -4.971 -35.313 1.00 95.00 242 GLY A N 1
ATOM 1954 C CA . GLY A 1 242 ? 32.024 -6.003 -34.957 1.00 95.00 242 GLY A CA 1
ATOM 1955 C C . GLY A 1 242 ? 33.347 -5.432 -34.443 1.00 95.00 242 GLY A C 1
ATOM 1956 O O . GLY A 1 242 ? 34.352 -6.124 -34.480 1.00 95.00 242 GLY A O 1
ATOM 1957 N N . THR A 1 243 ? 33.360 -4.183 -33.975 1.00 97.31 243 THR A N 1
ATOM 1958 C CA . THR A 1 243 ? 34.550 -3.514 -33.445 1.00 97.31 243 THR A CA 1
ATOM 1959 C C . THR A 1 243 ? 34.321 -3.171 -31.973 1.00 97.31 243 THR A C 1
ATOM 1961 O O . THR A 1 243 ? 33.504 -2.311 -31.648 1.00 97.31 243 THR A O 1
ATOM 1964 N N . SER A 1 244 ? 35.024 -3.854 -31.066 1.00 97.50 244 SER A N 1
ATOM 1965 C CA . SER A 1 244 ? 34.909 -3.655 -29.616 1.00 97.50 244 SER A CA 1
ATOM 1966 C C . SER A 1 244 ? 35.948 -2.651 -29.129 1.00 97.50 244 SER A C 1
ATOM 1968 O O . SER A 1 244 ? 37.149 -2.890 -29.256 1.00 97.50 244 SER A O 1
ATOM 1970 N N . VAL A 1 245 ? 35.500 -1.541 -28.541 1.00 96.94 245 VAL A N 1
ATOM 1971 C CA . VAL A 1 245 ? 36.382 -0.535 -27.926 1.00 96.94 245 VAL A CA 1
ATOM 1972 C C . VAL A 1 245 ? 37.051 -1.121 -26.678 1.00 96.94 245 VAL A C 1
ATOM 1974 O O . VAL A 1 245 ? 36.377 -1.717 -25.842 1.00 96.94 245 VAL A O 1
ATOM 1977 N N . THR A 1 246 ? 38.369 -0.948 -26.546 1.00 97.06 246 THR A N 1
ATOM 1978 C CA . THR A 1 246 ? 39.166 -1.485 -25.424 1.00 97.06 246 THR A CA 1
ATOM 1979 C C . THR A 1 246 ? 39.837 -0.405 -24.584 1.00 97.06 246 THR A C 1
ATOM 1981 O O . THR A 1 246 ? 40.080 -0.615 -23.401 1.00 97.06 246 THR A O 1
ATOM 1984 N N . GLU A 1 247 ? 40.173 0.743 -25.176 1.00 97.12 247 GLU A N 1
ATOM 1985 C CA . GLU A 1 247 ? 40.856 1.834 -24.475 1.00 97.12 247 GLU A CA 1
ATOM 1986 C C . GLU A 1 247 ? 40.488 3.180 -25.102 1.00 97.12 247 GLU A C 1
ATOM 1988 O O . GLU A 1 247 ? 40.447 3.310 -26.327 1.00 97.12 247 GLU A O 1
ATOM 1993 N N . ILE A 1 248 ? 40.266 4.192 -24.263 1.00 96.88 248 ILE A N 1
ATOM 1994 C CA . ILE A 1 248 ? 40.051 5.581 -24.679 1.00 96.88 248 ILE A CA 1
ATOM 1995 C C . ILE A 1 248 ? 41.108 6.439 -23.980 1.00 96.88 248 ILE A C 1
ATOM 1997 O O . ILE A 1 248 ? 41.106 6.549 -22.756 1.00 96.88 248 ILE A O 1
ATOM 2001 N N . ASN A 1 249 ? 42.009 7.048 -24.751 1.00 96.19 249 ASN A N 1
ATOM 2002 C CA . ASN A 1 249 ? 43.071 7.920 -24.252 1.00 96.19 249 ASN A CA 1
ATOM 2003 C C . ASN A 1 249 ? 42.842 9.362 -24.721 1.00 96.19 249 ASN A C 1
ATOM 2005 O O . ASN A 1 249 ? 42.742 9.625 -25.918 1.00 96.19 249 ASN A O 1
ATOM 2009 N N . TYR A 1 250 ? 42.786 10.288 -23.766 1.00 96.19 250 TYR A N 1
ATOM 2010 C CA . TYR A 1 250 ? 42.516 11.712 -23.978 1.00 96.19 250 TYR A CA 1
ATOM 2011 C C . TYR A 1 250 ? 43.575 12.629 -23.332 1.00 96.19 250 TYR A C 1
ATOM 2013 O O . TYR A 1 250 ? 43.314 13.804 -23.101 1.00 96.19 250 TYR A O 1
ATOM 2021 N N . ALA A 1 251 ? 44.770 12.110 -23.016 1.00 90.12 251 ALA A N 1
ATOM 2022 C CA . ALA A 1 251 ? 45.826 12.858 -22.317 1.00 90.12 251 ALA A CA 1
ATOM 2023 C C . ALA A 1 251 ? 46.728 13.713 -23.237 1.00 90.12 251 ALA A C 1
ATOM 2025 O O . ALA A 1 251 ? 47.554 14.482 -22.750 1.00 90.12 251 ALA A O 1
ATOM 2026 N N . GLY A 1 252 ? 46.615 13.555 -24.559 1.00 85.12 252 GLY A N 1
ATOM 2027 C CA . GLY A 1 252 ? 47.406 14.289 -25.553 1.00 85.12 252 GLY A CA 1
ATOM 2028 C C . GLY A 1 252 ? 46.652 15.471 -26.180 1.00 85.12 252 GLY A C 1
ATOM 2029 O O . GLY A 1 252 ? 45.560 15.814 -25.738 1.00 85.12 252 GLY A O 1
ATOM 2030 N N . PRO A 1 253 ? 47.175 16.069 -27.269 1.00 90.69 253 PRO A N 1
ATOM 2031 C CA . PRO A 1 253 ? 46.476 17.128 -28.012 1.00 90.69 253 PRO A CA 1
ATOM 2032 C C . PRO A 1 253 ? 45.211 16.641 -28.750 1.00 90.69 253 PRO A C 1
ATOM 2034 O O . PRO A 1 253 ? 44.554 17.427 -29.426 1.00 90.69 253 PRO A O 1
ATOM 2037 N N . GLY A 1 254 ? 44.874 15.353 -28.655 1.00 93.06 254 GLY A N 1
ATOM 2038 C CA . GLY A 1 254 ? 43.697 14.743 -29.262 1.00 93.06 254 GLY A CA 1
ATOM 2039 C C . GLY A 1 254 ? 43.274 13.470 -28.528 1.00 93.06 254 GLY A C 1
ATOM 2040 O O . GLY A 1 254 ? 43.885 13.078 -27.532 1.00 93.06 254 GLY A O 1
ATOM 2041 N N . VAL A 1 255 ? 42.229 12.818 -29.043 1.00 96.56 255 VAL A N 1
ATOM 2042 C CA . VAL A 1 255 ? 41.662 11.582 -28.482 1.00 96.56 255 VAL A CA 1
ATOM 2043 C C . VAL A 1 255 ? 42.057 10.390 -29.349 1.00 96.56 255 VAL A C 1
ATOM 2045 O O . VAL A 1 255 ? 41.906 10.423 -30.567 1.00 96.56 255 VAL A O 1
ATOM 2048 N N . THR A 1 256 ? 42.551 9.325 -28.722 1.00 95.25 256 THR A N 1
ATOM 2049 C CA . THR A 1 256 ? 42.832 8.039 -29.372 1.00 95.25 256 THR A CA 1
ATOM 2050 C C . THR A 1 256 ? 41.916 6.969 -28.793 1.00 95.25 256 THR A C 1
ATOM 2052 O O . THR A 1 256 ? 41.909 6.752 -27.583 1.00 95.25 256 THR A O 1
ATOM 2055 N N . VAL A 1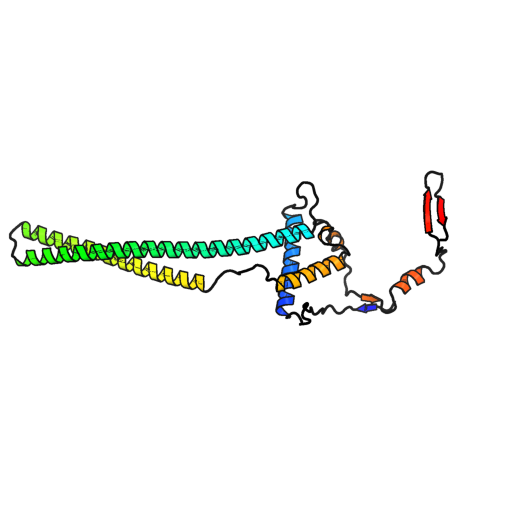 257 ? 41.173 6.276 -29.656 1.00 96.69 257 VAL A N 1
ATOM 2056 C CA . VAL A 1 257 ? 40.319 5.141 -29.279 1.00 96.69 257 VAL A CA 1
ATOM 2057 C C . VAL A 1 257 ? 40.925 3.870 -29.863 1.00 96.69 257 VAL A C 1
ATOM 2059 O O . VAL A 1 257 ? 41.058 3.753 -31.080 1.00 96.69 257 VAL A O 1
ATOM 2062 N N . LYS A 1 258 ? 41.315 2.924 -29.005 1.00 96.19 258 LYS A N 1
ATOM 2063 C CA . LYS A 1 258 ? 41.762 1.593 -29.432 1.00 96.19 258 LYS A CA 1
ATOM 2064 C C . LYS A 1 258 ? 40.574 0.644 -29.437 1.00 96.19 258 LYS A C 1
ATOM 2066 O O . LYS A 1 258 ? 39.774 0.638 -28.498 1.00 96.19 258 LYS A O 1
ATOM 2071 N N . ALA A 1 259 ? 40.485 -0.169 -30.480 1.00 97.31 259 ALA A N 1
ATOM 2072 C CA . ALA A 1 259 ? 39.456 -1.180 -30.621 1.00 97.31 259 ALA A CA 1
ATOM 2073 C C . ALA A 1 259 ? 40.010 -2.428 -31.313 1.00 97.31 259 ALA A C 1
ATOM 2075 O O . ALA A 1 259 ? 41.002 -2.356 -32.042 1.00 97.31 259 ALA A O 1
ATOM 2076 N N . ILE A 1 260 ? 39.357 -3.562 -31.078 1.00 95.19 260 ILE A N 1
ATOM 2077 C CA . ILE A 1 260 ? 39.678 -4.856 -31.685 1.00 95.19 260 ILE A CA 1
ATOM 2078 C C . ILE A 1 260 ? 38.480 -5.365 -32.485 1.00 95.19 260 ILE A C 1
ATOM 2080 O O . ILE A 1 260 ? 37.337 -5.075 -32.129 1.00 95.19 260 ILE A O 1
ATOM 2084 N N . ASN A 1 261 ? 38.738 -6.146 -33.533 1.00 88.00 261 ASN A N 1
ATOM 2085 C CA . ASN A 1 261 ? 37.718 -7.002 -34.132 1.00 88.00 261 ASN A CA 1
ATOM 2086 C C . ASN A 1 261 ? 37.830 -8.373 -33.445 1.00 88.00 261 ASN A C 1
ATOM 2088 O O . ASN A 1 261 ? 38.848 -9.037 -33.662 1.00 88.00 261 ASN A O 1
ATOM 2092 N N . PRO A 1 262 ? 36.889 -8.729 -32.551 1.00 66.75 262 PRO A N 1
ATOM 2093 C CA . PRO A 1 262 ? 36.894 -10.011 -31.861 1.00 66.75 262 PRO A CA 1
ATOM 2094 C C . PRO A 1 262 ? 36.663 -11.190 -32.813 1.00 66.75 262 PRO A C 1
ATOM 2096 O O . PRO A 1 262 ? 36.094 -10.985 -33.911 1.00 66.75 262 PRO A O 1
#

Organism: Pectinophora gossypiella (NCBI:txid13191)

Mean predicted aligned error: 7.46 Å

Secondary structure (DSSP, 8-state):
--EEEPP-----B-TTSPBPPHHHHHHHHHHHHHHHHHHHHHHHTS---EETTEEPBHHHHHHHHHHHHHHHHHHHHHHHHHHHHHHHHHHHHHHHHHHHHHHHHHHHHHHHHHHHHHHTT---THHHHHHHHHHHHHHHHHHHHHHHHHHHHHHHHHHHHHHHHHHHSPPPS-SS-HHHHHHHHHHHHHHHHHHTS-GGGSBTTTTTTTGGGPPSS--EEETT-TTHHHHHHTTT----TT-EEEEEE-SSSS-EEEEE--